Protein 5OUO (pdb70)

Organism: Toxoplasma gondii (strain ATCC 50861 / VEG) (NCBI:txid432359)

Foldseek 3Di:
DAVLVVLLPFDKDKFKDFPPDKAFDPPQKWFQKWKKWKDAAAAAWDPRTDMDMADTPHRMRTGDDHRPDLRIMMIIMTTIDNGYPVQKDKDKDKADFQNDQDKDKDFAPPQKWFLKKKKWFWGHHQQTQQFIDMDMAFQPHGMDIDGGGDPTGMMMMMTMIGRNPPHNSVFKGKWKDWWDWDFFALVQAQARTKIKTFADPQKFFRKKWKAKAKNRRSVGRVRIDMADGGHGIRMGHDRRDFPDDDPDTIIIIIMMMTMIGGD

Sequence (263 aa):
RNLPKQLTQATQVAWSGPPPGFAKCPGGQVVILGFAMMHLNFKKEPGTDNFRIISCPPGREKCDGVGTASSETDEGRIYILCGEEPINEIQQVVAESPAHAGASVLEEASCPDETVVVGGFGISVRGGSDGLDSFSIESCTTGQTICTKAPTRGSEKNFLWMMMCVDKQYPGLRELVNVAELGSHGNANKRAVNSDGNVDVKCPANSSSIVLGYVMEAHTNMQFVRDKFLQCPENNASECKMMTGKKGVDHGMLWLFDRHALFGWIICKTV

B-factor: mean 19.71, std 12.42, range [5.9, 97.18]

Secondary structure (DSSP, 8-state):
--HHHHHHHSEEEEEEESSS-EEEPPTT-EEEEEEEEEE-SSSSSSTT-EEEE--TT-SEEE--S---STT-EEEEEEEEESS--TTEEEEEEEPPSS-TTPPEEEE--TTEEEEEEEEEEE--STTGGGG-EEEE--TT-SEEEE---TT--EEEEEEEEEETT-TTGGGEEEEEEEEEEEE--TTSTT-S-EEEEEPPTTEEEEEEEEEEEETTGGG-TTSEEEPPTT-SEEEEE-------STTPPPEEEEEEEEEEEE-

GO terms:
  GO:0033163 microneme membrane (C, IDA)
  GO:0035891 exit from host cell (P, IDA)
  GO:0020005 symbiont-containing vacuole membrane (C, IDA)
  GO:0022829 wide pore channel activity (F, IDA)

Nearest PDB structures (foldseek):
  5ouo-assembly1_A  TM=1.004E+00  e=9.457E-63  Toxoplasma gondii
  7pln-assembly2_B  TM=8.774E-01  e=1.348E-22  Plasmodium vivax
  7pln-assembly1_A  TM=8.430E-01  e=4.193E-21  Plasmodium vivax
  3gcx-assembly1_A  TM=3.502E-01  e=1.196E-02  Homo sapiens
  2vvf-assembly1_A  TM=3.584E-01  e=7.446E-03  Corticovirus PM2

Radius of gyration: 17.36 Å; Cα contacts (8 Å, |Δi|>4): 872; chains: 1; bounding box: 41×37×55 Å

Solvent-accessible surface area: 11132 Å² total; per-residue (Å²): 190,37,0,0,120,31,1,28,156,6,48,5,34,29,67,25,3,73,7,66,18,104,2,115,7,57,79,71,28,27,0,9,0,0,0,0,0,7,5,1,2,84,71,105,41,6,125,39,0,96,5,37,26,0,58,55,37,126,110,86,1,73,14,22,34,90,62,95,42,128,7,6,1,0,0,0,0,0,0,0,6,131,124,40,13,130,67,14,77,37,29,54,23,74,8,105,46,150,14,48,98,56,74,18,111,11,70,14,44,124,102,6,19,0,0,0,0,0,1,2,0,0,52,7,16,48,56,0,4,55,0,3,7,18,68,38,3,74,29,47,85,84,55,7,53,0,37,39,39,137,55,10,60,13,2,0,0,0,0,1,0,0,60,110,153,23,70,17,15,212,66,9,51,17,32,22,67,39,14,41,87,24,77,3,60,134,210,19,128,77,65,10,27,75,0,36,0,118,15,62,95,122,14,7,0,0,0,0,0,1,0,0,0,0,2,6,0,23,77,0,95,77,18,6,96,75,0,68,69,109,31,71,41,3,134,12,51,0,79,14,36,36,117,24,143,134,208,110,104,6,44,6,0,0,3,0,0,0,0,0,36,73,130

Structure (mmCIF, N/CA/C/O backbone):
data_5OUO
#
_entry.id   5OUO
#
_cell.length_a   100.760
_cell.length_b   50.210
_cell.length_c   52.280
_cell.angle_alpha   90.00
_cell.angle_beta   90.96
_cell.angle_gamma   90.00
#
_symmetry.space_group_name_H-M   'C 1 2 1'
#
loop_
_entity.id
_entity.type
_entity.pdbx_description
1 polymer 'Perforin-like protein 1'
2 non-polymer 'MAGNESIUM ION'
3 non-polymer 'CHLORIDE ION'
4 water water
#
loop_
_atom_site.group_PDB
_atom_site.id
_atom_site.type_symbol
_atom_site.label_atom_id
_atom_site.label_alt_i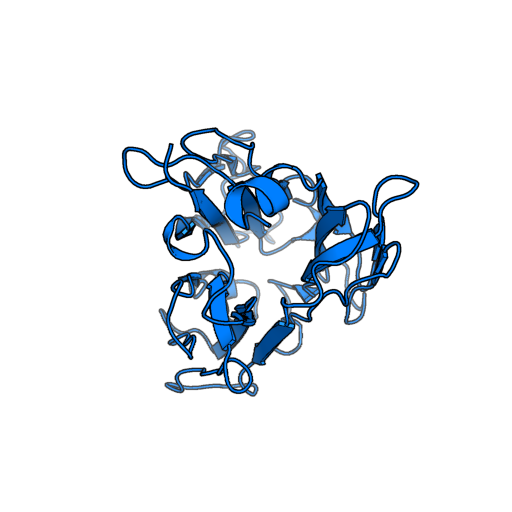d
_atom_site.label_comp_id
_atom_site.label_asym_id
_atom_site.label_entity_id
_atom_site.label_seq_id
_atom_site.pdbx_PDB_ins_code
_atom_site.Cartn_x
_atom_site.Cartn_y
_atom_site.Cartn_z
_atom_site.occupancy
_atom_site.B_iso_or_equiv
_atom_site.auth_seq_id
_atom_site.auth_comp_id
_atom_site.auth_asym_id
_atom_site.auth_atom_id
_atom_site.pdbx_PDB_model_num
ATOM 1 N N . ARG A 1 4 ? 121.689 -48.774 -21.368 1.00 44.46 810 ARG A N 1
ATOM 2 C CA . ARG A 1 4 ? 120.564 -48.077 -21.983 1.00 49.07 810 ARG A CA 1
ATOM 3 C C . ARG A 1 4 ? 120.406 -46.669 -21.394 1.00 31.37 810 ARG A C 1
ATOM 4 O O . ARG A 1 4 ? 120.892 -45.696 -21.967 1.00 44.96 810 ARG A O 1
ATOM 24 N N . ASN A 1 5 ? 119.741 -46.565 -20.245 1.00 28.05 811 ASN A N 1
ATOM 25 C CA . ASN A 1 5 ? 119.512 -45.276 -19.593 1.00 21.36 811 ASN A CA 1
ATOM 26 C C . ASN A 1 5 ? 119.135 -45.537 -18.152 1.00 15.84 811 ASN A C 1
ATOM 27 O O . ASN A 1 5 ? 117.996 -45.908 -17.859 1.00 17.14 811 ASN A O 1
ATOM 38 N N . LEU A 1 6 ? 120.072 -45.346 -17.238 1.00 16.22 812 LEU A N 1
ATOM 39 C CA . LEU A 1 6 ? 119.873 -45.867 -15.896 1.00 15.15 812 LEU A CA 1
ATOM 40 C C . LEU A 1 6 ? 118.683 -45.236 -15.168 1.00 12.59 812 LEU A C 1
ATOM 41 O O . LEU A 1 6 ? 117.883 -45.955 -14.579 1.00 12.86 812 LEU A O 1
ATOM 57 N N . PRO A 1 7 ? 118.537 -43.903 -15.216 1.00 13.27 813 PRO A N 1
ATOM 58 C CA . PRO A 1 7 ? 117.382 -43.338 -14.504 1.00 14.39 813 PRO A CA 1
ATOM 59 C C . PRO A 1 7 ? 116.038 -43.855 -15.020 1.00 13.01 813 PRO A C 1
ATOM 60 O O . PRO A 1 7 ? 115.159 -44.166 -14.222 1.00 13.54 813 PRO A O 1
ATOM 71 N N . LYS A 1 8 ? 115.871 -43.966 -16.326 1.00 13.75 814 LYS A N 1
ATOM 72 C CA . LYS A 1 8 ? 114.613 -44.463 -16.869 1.00 15.28 814 LYS A CA 1
ATOM 73 C C . LYS A 1 8 ? 114.391 -45.924 -16.492 1.00 13.45 814 LYS A C 1
ATOM 74 O O . LYS A 1 8 ? 113.291 -46.307 -16.091 1.00 15.09 814 LYS A O 1
ATOM 93 N N . GLN A 1 9 ? 115.436 -46.738 -16.583 1.00 13.64 815 GLN A N 1
ATOM 94 C CA . GLN A 1 9 ? 115.317 -48.155 -16.267 1.00 12.75 815 GLN A CA 1
ATOM 95 C C . GLN A 1 9 ? 114.933 -48.367 -14.810 1.00 12.97 815 GLN A C 1
ATOM 96 O O . GLN A 1 9 ? 114.058 -49.179 -14.497 1.00 13.20 815 GLN A O 1
ATOM 110 N N . LEU A 1 10 ? 115.598 -47.658 -13.910 1.00 11.40 816 LEU A N 1
ATOM 111 C CA . LEU A 1 10 ? 115.303 -47.816 -12.488 1.00 10.88 816 LEU A CA 1
ATOM 112 C C . LEU A 1 10 ? 113.916 -47.287 -12.138 1.00 10.95 816 LEU A C 1
ATOM 113 O O . LEU A 1 10 ? 113.258 -47.829 -11.258 1.00 12.07 816 LEU A O 1
ATOM 129 N N . THR A 1 11 ? 113.466 -46.241 -12.814 1.00 10.80 817 THR A N 1
ATOM 130 C CA . THR A 1 11 ? 112.149 -45.679 -12.550 1.00 11.78 817 THR A CA 1
ATOM 131 C C . THR A 1 11 ? 111.056 -46.634 -13.028 1.00 11.87 817 THR A C 1
ATOM 132 O O . THR A 1 11 ? 110.023 -46.812 -12.369 1.00 11.03 817 THR A O 1
ATOM 143 N N . GLN A 1 12 ? 111.291 -47.258 -14.172 1.00 12.19 818 GLN A N 1
ATOM 144 C CA . GLN A 1 12 ? 110.296 -48.126 -14.765 1.00 12.78 818 GLN A CA 1
ATOM 145 C C . GLN A 1 12 ? 110.124 -49.439 -14.005 1.00 12.44 818 GLN A C 1
ATOM 146 O O . GLN A 1 12 ? 109.021 -50.000 -13.976 1.00 14.29 818 GLN A O 1
ATOM 160 N N . ALA A 1 13 ? 111.199 -49.927 -13.401 1.00 11.25 819 ALA A N 1
ATOM 161 C CA . ALA A 1 13 ? 111.159 -51.178 -12.659 1.00 10.98 819 ALA A CA 1
ATOM 162 C C . ALA A 1 13 ? 110.191 -51.069 -11.476 1.00 12.33 819 ALA A C 1
ATOM 163 O O . ALA A 1 13 ? 109.925 -49.976 -10.970 1.00 12.92 819 ALA A O 1
ATOM 170 N N . THR A 1 14 ? 109.649 -52.202 -11.045 1.00 10.81 820 THR A N 1
ATOM 171 C CA . THR A 1 14 ? 108.626 -52.213 -10.008 1.00 11.03 820 THR A CA 1
ATOM 172 C C . THR A 1 14 ? 109.232 -52.312 -8.613 1.00 9.96 820 THR A C 1
ATOM 173 O O . THR A 1 14 ? 110.036 -53.203 -8.342 1.00 11.45 820 THR A O 1
ATOM 184 N N . GLN A 1 15 ? 108.822 -51.413 -7.722 1.00 9.97 821 GLN A N 1
ATOM 185 C CA . GLN A 1 15 ? 109.261 -51.466 -6.332 1.00 10.39 821 GLN A CA 1
ATOM 186 C C . GLN A 1 15 ? 108.309 -52.317 -5.503 1.00 9.17 821 GLN A C 1
ATOM 187 O O . GLN A 1 15 ? 107.097 -52.268 -5.705 1.00 11.23 821 GLN A O 1
ATOM 201 N N . VAL A 1 16 ? 108.881 -53.071 -4.566 1.00 9.48 822 VAL A N 1
ATOM 202 C CA . VAL A 1 16 ? 108.109 -53.839 -3.600 1.00 9.63 822 VAL A CA 1
ATOM 203 C C . VAL A 1 16 ? 108.747 -53.637 -2.240 1.00 9.11 822 VAL A C 1
ATOM 204 O O . VAL A 1 16 ? 109.962 -53.791 -2.091 1.00 9.79 822 VAL A O 1
ATOM 217 N N . ALA A 1 17 ? 107.913 -53.308 -1.251 1.00 9.47 823 ALA A N 1
ATOM 218 C CA . ALA A 1 17 ? 108.377 -53.158 0.123 1.00 10.16 823 ALA A CA 1
ATOM 219 C C . ALA A 1 17 ? 107.559 -54.079 1.012 1.00 10.37 823 ALA A C 1
ATOM 220 O O . ALA A 1 17 ? 106.334 -53.975 1.043 1.00 12.45 823 ALA A O 1
ATOM 227 N N . TRP A 1 18 ? 108.243 -54.953 1.741 1.00 9.48 824 TRP A N 1
ATOM 228 C CA . TRP A 1 18 ? 107.612 -56.015 2.512 1.00 10.79 824 TRP A CA 1
ATOM 229 C C . TRP A 1 18 ? 108.045 -55.978 3.967 1.00 9.13 824 TRP A C 1
ATOM 230 O O . TRP A 1 18 ? 109.220 -55.805 4.271 1.00 9.25 824 TRP A O 1
ATOM 251 N N . SER A 1 19 ? 107.077 -56.176 4.858 1.00 10.11 825 SER A N 1
ATOM 252 C CA . SER A 1 19 ? 107.300 -56.297 6.302 1.00 9.63 825 SER A CA 1
ATOM 253 C C . SER A 1 19 ? 106.736 -57.604 6.810 1.00 10.48 825 SER A C 1
ATOM 254 O O . SER A 1 19 ? 105.635 -57.988 6.439 1.00 12.81 825 SER A O 1
ATOM 262 N N . GLY A 1 20 ? 107.452 -58.241 7.722 1.00 10.64 826 GLY A N 1
ATOM 263 C CA . GLY A 1 20 ? 106.944 -59.433 8.360 1.00 11.27 826 GLY A CA 1
ATOM 264 C C . GLY A 1 20 ? 108.000 -60.074 9.223 1.00 10.77 826 GLY A C 1
ATOM 265 O O . GLY A 1 20 ? 109.127 -59.592 9.286 1.00 11.21 826 GLY A O 1
ATOM 269 N N . PRO A 1 21 ? 107.643 -61.166 9.895 1.00 12.10 827 PRO A N 1
ATOM 270 C CA . PRO A 1 21 ? 108.611 -61.895 10.711 1.00 12.77 827 PRO A CA 1
ATOM 271 C C . PRO A 1 21 ? 109.771 -62.386 9.867 1.00 13.33 827 PRO A C 1
ATOM 272 O O . PRO A 1 21 ? 109.566 -62.814 8.728 1.00 13.65 827 PRO A O 1
ATOM 283 N N . PRO A 1 22 ? 110.985 -62.326 10.417 1.00 12.05 828 PRO A N 1
ATOM 284 C CA . PRO A 1 22 ? 112.146 -62.716 9.625 1.00 11.08 828 PRO A CA 1
ATOM 285 C C . PRO A 1 22 ? 112.370 -64.221 9.629 1.00 11.14 828 PRO A C 1
ATOM 286 O O . PRO A 1 22 ? 111.862 -64.904 10.504 1.00 12.56 828 PRO A O 1
ATOM 297 N N . PRO A 1 23 ? 113.140 -64.738 8.658 1.00 10.86 829 PRO A N 1
ATOM 298 C CA . PRO A 1 23 ? 113.816 -63.974 7.605 1.00 10.55 829 PRO A CA 1
ATOM 299 C C . PRO A 1 23 ? 112.841 -63.381 6.590 1.00 9.73 829 PRO A C 1
ATOM 300 O O . PRO A 1 23 ? 113.044 -62.254 6.142 1.00 10.82 829 PRO A O 1
ATOM 311 N N . GLY A 1 24 ? 111.798 -64.129 6.255 1.00 10.13 830 GLY A N 1
ATOM 312 C CA . GLY A 1 24 ? 110.805 -63.666 5.306 1.00 11.98 830 GLY A CA 1
ATOM 313 C C . GLY A 1 24 ? 111.289 -63.657 3.875 1.00 9.04 830 GLY A C 1
ATOM 314 O O . GLY A 1 24 ? 112.436 -64.045 3.568 1.00 10.57 830 GLY A O 1
ATOM 318 N N . PHE A 1 25 ? 110.414 -63.224 2.980 1.00 11.20 831 PHE A N 1
ATOM 319 C CA . PHE A 1 25 ? 110.809 -62.961 1.611 1.00 9.92 831 PHE A CA 1
ATOM 320 C C . PHE A 1 25 ? 109.828 -61.987 0.971 1.00 11.33 831 PHE A C 1
ATOM 321 O O . PHE A 1 25 ? 108.665 -61.889 1.396 1.00 12.49 831 PHE A O 1
ATOM 338 N N . ALA A 1 26 ? 110.313 -61.253 -0.026 1.00 12.70 832 ALA A N 1
ATOM 339 C CA . ALA A 1 26 ? 109.473 -60.400 -0.865 1.00 13.30 832 ALA A CA 1
ATOM 340 C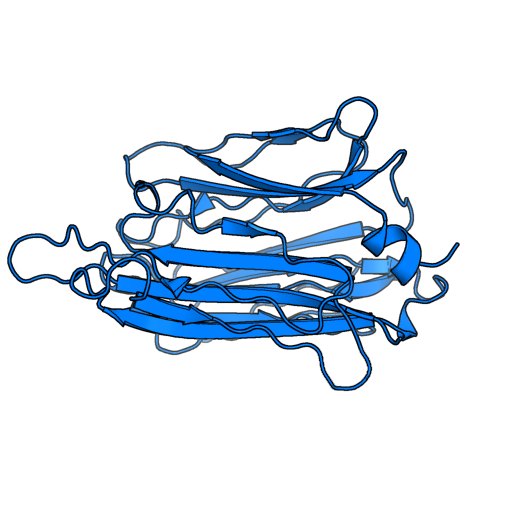 C . ALA A 1 26 ? 109.533 -60.955 -2.283 1.00 11.12 832 ALA A C 1
ATOM 341 O O . ALA A 1 26 ? 110.607 -61.319 -2.760 1.00 11.77 832 ALA A O 1
ATOM 348 N N . LYS A 1 27 ? 108.394 -61.007 -2.960 1.00 14.02 833 LYS A N 1
ATOM 349 C CA . LYS A 1 27 ? 108.323 -61.588 -4.292 1.00 13.39 833 LYS A CA 1
ATOM 350 C C . LYS A 1 27 ? 108.110 -60.507 -5.343 1.00 13.43 833 LYS A C 1
ATOM 351 O O . LYS A 1 27 ? 107.381 -59.539 -5.125 1.00 15.05 833 LYS A O 1
ATOM 370 N N . CYS A 1 28 ? 108.767 -60.659 -6.483 1.00 11.65 834 CYS A N 1
ATOM 371 C CA . CYS A 1 28 ? 108.501 -59.793 -7.619 1.00 11.72 834 CYS A CA 1
ATOM 372 C C . CYS A 1 28 ? 107.144 -60.133 -8.216 1.00 14.51 834 CYS A C 1
ATOM 373 O O . CYS A 1 28 ? 106.682 -61.268 -8.102 1.00 15.24 834 CYS A O 1
ATOM 380 N N . PRO A 1 29 ? 106.500 -59.154 -8.871 1.00 14.77 835 PRO A N 1
ATOM 381 C CA . PRO A 1 29 ? 105.314 -59.453 -9.672 1.00 16.94 835 PRO A CA 1
ATOM 382 C C . PRO A 1 29 ? 105.625 -60.537 -10.692 1.00 19.85 835 PRO A C 1
ATOM 383 O O . PRO A 1 29 ? 106.768 -60.654 -11.143 1.00 20.31 835 PRO A O 1
ATOM 394 N N . GLY A 1 30 ? 104.615 -61.317 -11.052 1.00 19.15 836 GLY A N 1
ATOM 395 C CA . GLY A 1 30 ? 104.798 -62.413 -11.983 1.00 25.02 836 GLY A CA 1
ATOM 396 C C . GLY A 1 30 ? 105.544 -62.008 -13.235 1.00 23.19 836 GLY A C 1
ATOM 397 O O . GLY A 1 30 ? 105.243 -60.986 -13.849 1.00 28.07 836 GLY A O 1
ATOM 401 N N . GLY A 1 31 ? 106.534 -62.810 -13.608 1.00 26.08 837 GLY A N 1
ATOM 402 C CA . GLY A 1 31 ? 107.291 -62.562 -14.816 1.00 24.78 837 GLY A CA 1
ATOM 403 C C . GLY A 1 31 ? 108.453 -61.601 -14.643 1.00 23.17 837 GLY A C 1
ATOM 404 O O . GLY A 1 31 ? 109.186 -61.343 -15.598 1.00 28.51 837 GLY A O 1
ATOM 408 N N . GLN A 1 32 ? 108.618 -61.056 -13.440 1.00 16.33 838 GLN A N 1
ATOM 409 C CA . GLN A 1 32 ? 109.731 -60.155 -13.170 1.00 15.12 838 GLN A CA 1
ATOM 410 C C . GLN A 1 32 ? 110.730 -60.791 -12.213 1.00 13.84 838 GLN A C 1
ATOM 411 O O . GLN A 1 32 ? 110.415 -61.749 -11.504 1.00 15.64 838 GLN A O 1
ATOM 425 N N . VAL A 1 33 ? 111.943 -60.256 -12.226 1.00 13.94 839 VAL A N 1
ATOM 426 C CA . VAL A 1 33 ? 113.019 -60.740 -11.378 1.00 11.23 839 VAL A CA 1
ATOM 427 C C . VAL A 1 33 ? 113.697 -59.559 -10.706 1.00 12.52 839 VAL A C 1
ATOM 428 O O . VAL A 1 33 ? 113.572 -58.414 -11.151 1.00 12.22 839 VAL A O 1
ATOM 441 N N . VAL A 1 34 ? 114.432 -59.839 -9.640 1.00 10.52 840 VAL A N 1
ATOM 442 C CA . VAL A 1 34 ? 115.124 -58.813 -8.898 1.00 10.03 840 VAL A CA 1
ATOM 443 C C . VAL A 1 34 ? 116.233 -58.152 -9.728 1.00 9.94 840 VAL A C 1
ATOM 444 O O . VAL A 1 34 ? 117.075 -58.828 -10.330 1.00 11.82 840 VAL A O 1
ATOM 457 N N . ILE A 1 35 ? 116.233 -56.821 -9.732 1.00 10.00 841 ILE A N 1
ATOM 458 C CA . ILE A 1 35 ? 117.338 -56.025 -10.250 1.00 10.11 841 ILE A CA 1
ATOM 459 C C . ILE A 1 35 ? 118.292 -55.675 -9.109 1.00 9.78 841 ILE A C 1
ATOM 460 O O . ILE A 1 35 ? 119.512 -55.773 -9.246 1.00 11.74 841 ILE A O 1
ATOM 476 N N . LEU A 1 36 ? 117.724 -55.255 -7.985 1.00 10.25 842 LEU A N 1
ATOM 477 C CA . LEU A 1 36 ? 118.502 -54.870 -6.821 1.00 9.37 842 LEU A CA 1
ATOM 478 C C . LEU A 1 36 ? 117.544 -54.843 -5.637 1.00 9.16 842 LEU A C 1
ATOM 479 O O . LEU A 1 36 ? 116.320 -54.874 -5.801 1.00 9.43 842 LEU A O 1
ATOM 495 N N . GLY A 1 37 ? 118.102 -54.791 -4.439 1.00 9.15 843 GLY A N 1
ATOM 496 C CA . GLY A 1 37 ? 117.274 -54.679 -3.258 1.00 8.29 843 GLY A CA 1
ATOM 497 C C . GLY A 1 37 ? 118.061 -55.018 -2.024 1.00 7.55 843 GLY A C 1
ATOM 498 O O . GLY A 1 37 ? 119.242 -55.359 -2.106 1.00 9.18 843 GLY A O 1
ATOM 502 N N . PHE A 1 38 ? 117.399 -54.926 -0.874 1.00 8.19 844 PHE A N 1
ATOM 503 C CA . PHE A 1 38 ? 118.039 -55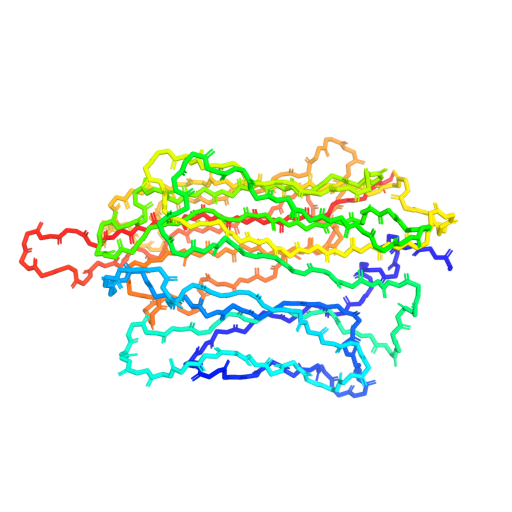.276 0.382 1.00 9.11 844 PHE A CA 1
ATOM 504 C C . PHE A 1 38 ? 117.042 -55.969 1.297 1.00 8.92 844 PHE A C 1
ATOM 505 O O . PHE A 1 38 ? 115.823 -55.833 1.155 1.00 9.33 844 PHE A O 1
ATOM 522 N N . ALA A 1 39 ? 117.581 -56.703 2.254 1.00 8.91 845 ALA A N 1
ATOM 523 C CA . ALA A 1 39 ? 116.772 -57.303 3.297 1.00 8.09 845 ALA A CA 1
ATOM 524 C C . ALA A 1 39 ? 117.403 -56.950 4.625 1.00 8.54 845 ALA A C 1
ATOM 525 O O . ALA A 1 39 ? 118.610 -57.141 4.821 1.00 10.00 845 ALA A O 1
ATOM 532 N N A MET A 1 40 ? 116.571 -56.453 5.537 0.60 9.90 846 MET A N 1
ATOM 533 N N B MET A 1 40 ? 116.592 -56.429 5.542 0.40 7.74 846 MET A N 1
ATOM 534 C CA A MET A 1 40 ? 116.991 -56.137 6.895 0.60 10.41 846 MET A CA 1
ATOM 535 C CA B MET A 1 40 ? 117.056 -56.129 6.891 0.40 7.89 846 MET A CA 1
ATOM 536 C C A MET A 1 40 ? 116.400 -57.110 7.901 0.60 6.99 846 MET A C 1
ATOM 537 C C B MET A 1 40 ? 116.388 -57.022 7.929 0.40 14.37 846 MET A C 1
ATOM 538 O O A MET A 1 40 ? 115.282 -57.611 7.735 0.60 10.96 846 MET A O 1
ATOM 539 O O B MET A 1 40 ? 115.213 -57.392 7.799 0.40 7.58 846 MET A O 1
ATOM 566 N N . HIS A 1 41 ? 117.158 -57.342 8.965 1.00 9.15 847 HIS A N 1
ATOM 567 C CA . HIS A 1 41 ? 116.635 -57.897 10.203 1.00 9.42 847 HIS A CA 1
ATOM 568 C C . HIS A 1 41 ? 116.791 -56.754 11.205 1.00 9.85 847 HIS A C 1
ATOM 569 O O . HIS A 1 41 ? 117.859 -56.136 11.272 1.00 10.61 847 HIS A O 1
ATOM 584 N N . LEU A 1 42 ? 115.742 -56.443 11.954 1.00 9.66 848 LEU A N 1
ATOM 585 C CA . LEU A 1 42 ? 115.768 -55.335 12.908 1.00 10.47 848 LEU A CA 1
ATOM 586 C C . LEU A 1 42 ? 115.036 -55.747 14.175 1.00 10.71 848 LEU A C 1
ATOM 587 O O . LEU A 1 42 ? 114.044 -56.479 14.118 1.00 11.99 848 LEU A O 1
ATOM 603 N N . ASN A 1 43 ? 115.514 -55.273 15.315 1.00 10.52 849 ASN A N 1
ATOM 604 C CA . ASN A 1 43 ? 114.811 -55.456 16.578 1.00 11.25 849 ASN A CA 1
ATOM 605 C C . ASN A 1 43 ? 115.233 -54.290 17.440 1.00 11.76 849 ASN A C 1
ATOM 606 O O . ASN A 1 43 ? 116.391 -54.204 17.835 1.00 12.39 849 ASN A O 1
ATOM 617 N N . PHE A 1 44 ? 114.305 -53.384 17.740 1.00 11.61 850 PHE A N 1
ATOM 618 C CA . PHE A 1 44 ? 114.652 -52.175 18.481 1.00 12.43 850 PHE A CA 1
ATOM 619 C C . PHE A 1 44 ? 114.223 -52.247 19.940 1.00 12.44 850 PHE A C 1
ATOM 620 O O . PHE A 1 44 ? 114.005 -51.223 20.587 1.00 14.14 850 PHE A O 1
ATOM 637 N N A LYS A 1 45 ? 114.129 -53.465 20.460 0.51 13.70 851 LYS A N 1
ATOM 638 N N B LYS A 1 45 ? 114.122 -53.466 20.458 0.49 13.80 851 LYS A N 1
ATOM 639 C CA A LYS A 1 45 ? 113.823 -53.655 21.869 0.51 14.28 851 LYS A CA 1
ATOM 640 C CA B LYS A 1 45 ? 113.821 -53.657 21.869 0.49 14.21 851 LYS A CA 1
ATOM 641 C C A LYS A 1 45 ? 114.885 -54.476 22.592 0.51 14.47 851 LYS A C 1
ATOM 642 C C B LYS A 1 45 ? 114.894 -54.469 22.585 0.49 14.90 851 LYS A C 1
ATOM 643 O O A LYS A 1 45 ? 115.323 -54.106 23.674 0.51 16.13 851 LYS A O 1
ATOM 644 O O B LYS A 1 45 ? 115.351 -54.085 23.655 0.49 16.15 851 LYS A O 1
ATOM 681 N N . GLU A 1 46 ? 115.303 -55.586 21.997 1.00 14.00 852 GLU A N 1
ATOM 682 C CA . GLU A 1 46 ? 116.249 -56.472 22.667 1.00 15.77 852 GLU A CA 1
ATOM 683 C C . GLU A 1 46 ? 117.649 -55.856 22.776 1.00 14.89 852 GLU A C 1
ATOM 684 O O . GLU A 1 46 ? 118.034 -55.027 21.958 1.00 15.18 852 GLU A O 1
ATOM 696 N N . PRO A 1 47 ? 118.403 -56.240 23.815 1.00 18.77 853 PRO A N 1
ATOM 697 C CA . PRO A 1 47 ? 119.748 -55.673 23.977 1.00 18.34 853 PRO A CA 1
ATOM 698 C C . PRO A 1 47 ? 120.740 -56.097 22.898 1.00 18.26 853 PRO A C 1
ATOM 699 O O . PRO A 1 47 ? 120.537 -57.102 22.212 1.00 19.89 853 PRO A O 1
ATOM 710 N N . GLY A 1 48 ? 121.805 -55.312 22.749 1.00 17.22 854 GLY A N 1
ATOM 711 C CA . GLY A 1 48 ? 122.877 -55.637 21.827 1.00 17.81 854 GLY A CA 1
ATOM 712 C C . GLY A 1 48 ? 122.588 -55.222 20.399 1.00 16.36 854 GLY A C 1
ATOM 713 O O . GLY A 1 48 ? 121.542 -54.646 20.108 1.00 17.52 854 GLY A O 1
ATOM 717 N N . THR A 1 49 ? 123.521 -55.518 19.500 1.00 16.56 855 THR A N 1
ATOM 718 C CA . THR A 1 49 ? 123.383 -55.100 18.114 1.00 14.59 855 THR A CA 1
ATOM 719 C C . THR A 1 49 ? 123.387 -56.261 17.126 1.00 15.81 855 THR A C 1
ATOM 720 O O . THR A 1 49 ? 123.346 -56.040 15.926 1.00 14.27 855 THR A O 1
ATOM 731 N N . ASP A 1 50 ? 123.386 -57.496 17.614 1.00 14.65 856 ASP A N 1
ATOM 732 C CA . ASP A 1 50 ? 123.389 -58.629 16.694 1.00 14.24 856 ASP A CA 1
ATOM 733 C C . ASP A 1 50 ? 122.100 -58.712 15.877 1.00 15.18 856 ASP A C 1
ATOM 734 O O . ASP A 1 50 ? 122.091 -59.289 14.782 1.00 15.96 856 ASP A O 1
ATOM 743 N N . ASN A 1 51 ? 121.014 -58.138 16.392 1.00 13.79 857 ASN A N 1
ATOM 744 C CA . ASN A 1 51 ? 119.730 -58.218 15.699 1.00 13.81 857 ASN A CA 1
ATOM 745 C C . ASN A 1 51 ? 119.573 -57.221 14.555 1.00 14.05 857 ASN A C 1
ATOM 746 O O . ASN A 1 51 ? 118.522 -57.176 13.914 1.00 15.98 857 ASN A O 1
ATOM 757 N N . PHE A 1 52 ? 120.612 -56.441 14.282 1.00 13.05 858 PHE A N 1
ATOM 758 C CA . PHE A 1 52 ? 120.586 -55.509 13.162 1.00 11.96 858 PHE A CA 1
ATOM 759 C C . PHE A 1 52 ? 121.477 -56.032 12.052 1.00 10.96 858 PHE A C 1
ATOM 760 O O . PHE A 1 52 ? 122.676 -56.233 12.252 1.00 12.64 858 PHE A O 1
ATOM 777 N N . ARG A 1 53 ? 120.882 -56.247 10.885 1.00 11.10 859 ARG A N 1
ATOM 778 C CA . ARG A 1 53 ? 121.603 -56.827 9.766 1.00 11.68 859 ARG A CA 1
ATOM 779 C C . ARG A 1 53 ? 121.004 -56.324 8.477 1.00 9.84 859 ARG A C 1
ATOM 780 O O . ARG A 1 53 ? 119.799 -56.151 8.386 1.00 10.42 859 ARG A O 1
ATOM 801 N N . ILE A 1 54 ? 121.847 -56.122 7.472 1.00 9.89 860 ILE A N 1
ATOM 802 C CA . ILE A 1 54 ? 121.373 -55.848 6.123 1.00 10.33 860 ILE A CA 1
ATOM 803 C C . ILE A 1 54 ? 122.164 -56.711 5.151 1.00 9.39 860 ILE A C 1
ATOM 804 O O . ILE A 1 54 ? 123.383 -56.837 5.276 1.00 10.82 860 ILE A O 1
ATOM 820 N N . ILE A 1 55 ? 121.453 -57.303 4.195 1.00 8.87 861 ILE A N 1
ATOM 821 C CA . ILE A 1 55 ? 122.067 -58.040 3.098 1.00 9.27 861 ILE A CA 1
ATOM 822 C C . ILE A 1 55 ? 121.459 -57.565 1.793 1.00 9.03 861 ILE A C 1
ATOM 823 O O . ILE A 1 55 ? 120.378 -56.960 1.772 1.00 9.12 861 ILE A O 1
ATOM 839 N N . SER A 1 56 ? 122.164 -57.838 0.702 1.00 9.42 862 SER A N 1
ATOM 840 C CA . SER A 1 56 ? 121.633 -57.540 -0.615 1.00 9.66 862 SER A CA 1
ATOM 841 C C . SER A 1 56 ? 120.647 -58.608 -1.078 1.00 8.94 862 SER A C 1
ATOM 842 O O . SER A 1 56 ? 120.655 -59.747 -0.603 1.00 11.84 862 SER A O 1
ATOM 850 N N . CYS A 1 57 ? 119.801 -58.215 -2.017 1.00 8.99 863 CYS A N 1
ATOM 851 C CA . CYS A 1 57 ? 118.926 -59.133 -2.720 1.00 9.78 863 CYS A CA 1
ATOM 852 C C . CYS A 1 57 ? 119.565 -59.455 -4.061 1.00 10.99 863 CYS A C 1
ATOM 853 O O . CYS A 1 57 ? 119.636 -58.587 -4.932 1.00 10.57 863 CYS A O 1
ATOM 860 N N . PRO A 1 58 ? 120.040 -60.699 -4.238 1.00 10.32 864 PRO A N 1
ATOM 861 C CA . PRO A 1 58 ? 120.762 -60.977 -5.483 1.00 10.79 864 PRO A CA 1
ATOM 862 C C . PRO A 1 58 ? 119.876 -60.908 -6.726 1.00 10.26 864 PRO A C 1
ATOM 863 O O . PRO A 1 58 ? 118.695 -61.266 -6.702 1.00 10.37 864 PRO A O 1
ATOM 874 N N . PRO A 1 59 ? 120.460 -60.457 -7.837 1.00 10.47 865 PRO A N 1
ATOM 875 C CA . PRO A 1 59 ? 119.666 -60.220 -9.043 1.00 11.57 865 PRO A CA 1
ATOM 876 C C . PRO A 1 59 ? 119.277 -61.487 -9.790 1.00 10.90 865 PRO A C 1
ATOM 877 O O . PRO A 1 59 ? 119.976 -62.495 -9.744 1.00 12.46 865 PRO A O 1
ATOM 888 N N . GLY A 1 60 ? 118.154 -61.418 -10.492 1.00 12.47 866 GLY A N 1
ATOM 889 C CA . GLY A 1 60 ? 117.742 -62.494 -11.370 1.00 12.41 866 GLY A CA 1
ATOM 890 C C . GLY A 1 60 ? 116.901 -63.552 -10.692 1.00 12.89 866 GLY A C 1
ATOM 891 O O . GLY A 1 60 ? 116.466 -64.505 -11.326 1.00 15.03 866 GLY A O 1
ATOM 895 N N . ARG A 1 61 ? 116.676 -63.389 -9.395 1.00 12.35 867 ARG A N 1
ATOM 896 C CA . ARG A 1 61 ? 115.786 -64.267 -8.646 1.00 12.08 867 ARG A CA 1
ATOM 897 C C . ARG A 1 61 ? 114.368 -63.712 -8.689 1.00 11.36 867 ARG A C 1
ATOM 898 O O . ARG A 1 61 ? 114.174 -62.516 -8.835 1.00 13.10 867 ARG A O 1
ATOM 919 N N . GLU A 1 62 ? 113.380 -64.585 -8.561 1.00 12.11 868 GLU A N 1
ATOM 920 C CA . GLU A 1 62 ? 111.978 -64.156 -8.537 1.00 13.06 868 GLU A CA 1
ATOM 921 C C . GLU A 1 62 ? 111.559 -63.537 -7.208 1.00 13.10 868 GLU A C 1
ATOM 922 O O . GLU A 1 62 ? 110.522 -62.879 -7.125 1.00 13.97 868 GLU A O 1
ATOM 934 N N . LYS A 1 63 ? 112.366 -63.744 -6.175 1.00 11.26 869 LYS A N 1
ATOM 935 C CA . LYS A 1 63 ? 112.097 -63.195 -4.851 1.00 11.59 869 LYS A CA 1
ATOM 936 C C . LYS A 1 63 ? 113.408 -62.832 -4.171 1.00 10.86 869 LYS A C 1
ATOM 937 O O . LYS A 1 63 ? 114.489 -63.224 -4.617 1.00 11.69 869 LYS A O 1
ATOM 956 N N . CYS A 1 64 ? 113.311 -62.069 -3.096 1.00 10.15 870 CYS A N 1
ATOM 957 C CA . CYS A 1 64 ? 114.432 -61.855 -2.209 1.00 9.13 870 CYS A CA 1
ATOM 958 C C . CYS A 1 64 ? 114.117 -62.454 -0.860 1.00 9.26 870 CYS A C 1
ATOM 959 O O . CYS A 1 64 ? 113.148 -62.070 -0.207 1.00 10.93 870 CYS A O 1
ATOM 966 N N . ASP A 1 65 ? 114.951 -63.393 -0.443 1.00 9.76 871 ASP A N 1
ATOM 967 C CA . ASP A 1 65 ? 114.863 -63.973 0.885 1.00 10.70 871 ASP A CA 1
ATOM 968 C C . ASP A 1 65 ? 115.626 -63.122 1.880 1.00 9.23 871 ASP A C 1
ATOM 969 O O . ASP A 1 65 ? 116.687 -62.556 1.575 1.00 9.74 871 ASP A O 1
ATOM 978 N N . GLY A 1 66 ? 115.072 -63.032 3.081 1.00 9.70 872 GLY A N 1
ATOM 979 C CA . GLY A 1 66 ? 115.660 -62.236 4.130 1.00 9.09 872 GLY A CA 1
ATOM 980 C C . GLY A 1 66 ? 116.698 -62.953 4.959 1.00 10.04 872 GLY A C 1
ATOM 981 O O . GLY A 1 66 ? 117.305 -63.931 4.523 1.00 9.36 872 GLY A O 1
ATOM 985 N N . VAL A 1 67 ? 116.916 -62.453 6.167 1.00 10.08 873 VAL A N 1
ATOM 986 C CA . VAL A 1 67 ? 118.054 -62.878 6.965 1.00 9.14 873 VAL A CA 1
ATOM 987 C C . VAL A 1 67 ? 117.695 -62.841 8.435 1.00 12.45 873 VAL A C 1
ATOM 988 O O . VAL A 1 67 ? 116.830 -62.068 8.863 1.00 12.22 873 VAL A O 1
ATOM 1001 N N . GLY A 1 68 ? 118.352 -63.696 9.202 1.00 12.62 874 GLY A N 1
ATOM 1002 C CA . GLY A 1 68 ? 118.158 -63.717 10.638 1.00 12.93 874 GLY A CA 1
ATOM 1003 C C . GLY A 1 68 ? 116.926 -64.480 11.061 1.00 12.75 874 GLY A C 1
ATOM 1004 O O . GLY A 1 68 ? 116.201 -65.042 10.233 1.00 13.16 874 GLY A O 1
ATOM 1008 N N . THR A 1 69 ? 116.687 -64.500 12.367 1.00 14.61 875 THR A N 1
ATOM 1009 C CA . THR A 1 69 ? 115.698 -65.400 12.938 1.00 15.35 875 THR A CA 1
ATOM 1010 C C . THR A 1 69 ? 114.602 -64.673 13.703 1.00 15.09 875 THR A C 1
ATOM 1011 O O . THR A 1 69 ? 114.797 -63.558 14.195 1.00 14.28 875 THR A O 1
ATOM 1022 N N . ALA A 1 70 ? 113.443 -65.321 13.774 1.00 15.61 876 ALA A N 1
ATOM 1023 C CA . ALA A 1 70 ? 112.309 -64.829 14.540 1.00 13.99 876 ALA A CA 1
ATOM 1024 C C . ALA A 1 70 ? 112.373 -65.430 15.932 1.00 19.02 876 ALA A C 1
ATOM 1025 O O . ALA A 1 70 ? 111.642 -66.364 16.241 1.00 23.49 876 ALA A O 1
ATOM 1032 N N . SER A 1 71 ? 113.259 -64.900 16.766 1.00 17.87 877 SER A N 1
ATOM 1033 C CA . SER A 1 71 ? 113.494 -65.454 18.091 1.00 20.91 877 SER A CA 1
ATOM 1034 C C . SER A 1 71 ? 112.554 -64.846 19.124 1.00 20.24 877 SER A C 1
ATOM 1035 O O . SER A 1 71 ? 112.214 -65.484 20.117 1.00 22.26 877 SER A O 1
ATOM 1043 N N . SER A 1 72 ? 112.147 -63.605 18.891 1.00 17.84 878 SER A N 1
ATOM 1044 C CA . SER A 1 72 ? 111.142 -62.951 19.721 1.00 20.02 878 SER A CA 1
ATOM 1045 C C . SER A 1 72 ? 110.162 -62.181 18.838 1.00 16.66 878 SER A C 1
ATOM 1046 O O . SER A 1 72 ? 110.430 -61.962 17.663 1.00 15.96 878 SER A O 1
ATOM 1054 N N . GLU A 1 73 ? 109.037 -61.761 19.403 1.00 17.47 879 GLU A N 1
ATOM 1055 C CA . GLU A 1 73 ? 108.030 -61.045 18.629 1.00 17.26 879 GLU A CA 1
ATOM 1056 C C . GLU A 1 73 ? 108.541 -59.692 18.130 1.00 15.46 879 GLU A C 1
ATOM 1057 O O . GLU A 1 73 ? 107.996 -59.135 17.180 1.00 17.71 879 GLU A O 1
ATOM 1069 N N . THR A 1 74 ? 109.580 -59.170 18.772 1.00 14.20 880 THR A N 1
ATOM 1070 C CA . THR A 1 74 ? 110.167 -57.891 18.375 1.00 13.44 880 THR A CA 1
ATOM 1071 C C . THR A 1 74 ? 111.195 -58.003 17.242 1.00 14.15 880 THR A C 1
ATOM 1072 O O . THR A 1 74 ? 111.704 -56.988 16.783 1.00 12.37 880 THR A O 1
ATOM 1083 N N . ASP A 1 75 ? 111.498 -59.225 16.800 1.00 12.11 881 ASP A N 1
ATOM 1084 C CA . ASP A 1 75 ? 112.350 -59.431 15.636 1.00 11.87 881 ASP A CA 1
ATOM 1085 C C . ASP A 1 75 ? 111.500 -59.238 14.390 1.00 11.23 881 ASP A C 1
ATOM 1086 O O . ASP A 1 75 ? 110.466 -59.888 14.240 1.00 12.57 881 ASP A O 1
ATOM 1095 N N . GLU A 1 76 ? 111.952 -58.386 13.475 1.00 10.73 882 GLU A N 1
ATOM 1096 C CA . GLU A 1 76 ? 111.203 -58.135 12.258 1.00 9.73 882 GLU A CA 1
ATOM 1097 C C . GLU A 1 76 ? 112.101 -58.095 11.046 1.00 10.82 882 GLU A C 1
ATOM 1098 O O . GLU A 1 76 ? 113.282 -57.754 11.131 1.00 11.08 882 GLU A O 1
ATOM 1110 N N . GLY A 1 77 ? 111.520 -58.443 9.906 1.00 10.26 883 GLY A N 1
ATOM 1111 C CA . GLY A 1 77 ? 112.189 -58.295 8.631 1.00 9.93 883 GLY A CA 1
ATOM 1112 C C . GLY A 1 77 ? 111.592 -57.144 7.838 1.00 10.21 883 GLY A C 1
ATOM 1113 O O . GLY A 1 77 ? 110.394 -56.872 7.922 1.00 9.87 883 GLY A O 1
ATOM 1117 N N . ARG A 1 78 ? 112.446 -56.468 7.069 1.00 9.40 884 ARG A N 1
ATOM 1118 C CA . ARG A 1 78 ? 112.017 -55.425 6.148 1.00 8.41 884 ARG A CA 1
ATOM 1119 C C . ARG A 1 78 ? 112.785 -55.669 4.863 1.00 8.76 884 ARG A C 1
ATOM 1120 O O . ARG A 1 78 ? 114.014 -55.644 4.872 1.00 9.71 884 ARG A O 1
ATOM 1141 N N . ILE A 1 79 ? 112.076 -55.916 3.770 1.00 8.02 885 ILE A N 1
ATOM 1142 C CA . ILE A 1 79 ? 112.716 -56.288 2.512 1.00 8.47 885 ILE A CA 1
ATOM 1143 C C . ILE A 1 79 ? 112.217 -55.351 1.435 1.00 8.13 885 ILE A C 1
ATOM 1144 O O . ILE A 1 79 ? 111.009 -55.119 1.303 1.00 9.30 885 ILE A O 1
ATOM 1160 N N . TYR A 1 80 ? 113.160 -54.822 0.660 1.00 8.66 886 TYR A N 1
ATOM 1161 C CA . TYR A 1 80 ? 112.870 -53.880 -0.413 1.00 8.77 886 TYR A CA 1
ATOM 1162 C C . TYR A 1 80 ? 113.506 -54.424 -1.689 1.00 8.25 886 TYR A C 1
ATOM 1163 O O . TYR A 1 80 ? 114.706 -54.726 -1.715 1.00 9.20 886 TYR A O 1
ATOM 1181 N N . ILE A 1 81 ? 112.699 -54.554 -2.740 1.00 8.22 887 ILE A N 1
ATOM 1182 C CA . ILE A 1 81 ? 113.229 -54.979 -4.032 1.00 8.68 887 ILE A CA 1
ATOM 1183 C C . ILE A 1 81 ? 112.739 -54.097 -5.157 1.00 9.37 887 ILE A C 1
ATOM 1184 O O . ILE A 1 81 ? 111.676 -53.491 -5.090 1.00 10.13 887 ILE A O 1
ATOM 1200 N N . LEU A 1 82 ? 113.569 -54.036 -6.186 1.00 8.68 888 LEU A N 1
ATOM 1201 C CA . LEU A 1 82 ? 113.221 -53.435 -7.458 1.00 9.64 888 LEU A CA 1
ATOM 1202 C C . LEU A 1 82 ? 113.251 -54.572 -8.482 1.00 8.60 888 LEU A C 1
ATOM 1203 O O . LEU A 1 82 ? 114.279 -55.247 -8.609 1.00 11.52 888 LEU A O 1
ATOM 1219 N N . CYS A 1 83 ? 112.153 -54.763 -9.209 1.00 9.20 889 CYS A N 1
ATOM 1220 C CA . CYS A 1 83 ? 111.962 -55.903 -10.093 1.00 12.47 889 CYS A CA 1
ATOM 1221 C C . CYS A 1 83 ? 111.769 -55.438 -11.520 1.00 12.48 889 CYS A C 1
ATOM 1222 O O . CYS A 1 83 ? 111.119 -54.420 -11.770 1.00 13.73 889 CYS A O 1
ATOM 1229 N N . GLY A 1 84 ? 112.311 -56.205 -12.456 1.00 12.35 890 GLY A N 1
ATOM 1230 C CA . GLY A 1 84 ? 112.129 -55.913 -13.863 1.00 16.28 890 GLY A CA 1
ATOM 1231 C C . GLY A 1 84 ? 112.121 -57.173 -14.692 1.00 14.38 890 GLY A C 1
ATOM 1232 O O . GLY A 1 84 ? 112.136 -58.275 -14.167 1.00 13.72 890 GLY A O 1
ATOM 1236 N N . GLU A 1 85 ? 112.104 -57.005 -16.007 1.00 21.10 891 GLU A N 1
ATOM 1237 C CA . GLU A 1 85 ? 112.051 -58.149 -16.903 1.00 24.30 891 GLU A CA 1
ATOM 1238 C C . GLU A 1 85 ? 113.337 -58.958 -16.817 1.00 22.05 891 GLU A C 1
ATOM 1239 O O . GLU A 1 85 ? 113.321 -60.182 -16.944 1.00 23.23 891 GLU A O 1
ATOM 1251 N N . GLU A 1 86 ? 114.447 -58.265 -16.609 1.00 20.32 892 GLU A N 1
ATOM 1252 C CA . GLU A 1 86 ? 115.737 -58.917 -16.453 1.00 20.74 892 GLU A CA 1
ATOM 1253 C C . GLU A 1 86 ? 116.648 -58.052 -15.601 1.00 17.53 892 GLU A C 1
ATOM 1254 O O . GLU A 1 86 ? 116.377 -56.869 -15.397 1.00 17.81 892 GLU A O 1
ATOM 1266 N N . PRO A 1 87 ? 117.739 -58.638 -15.088 1.00 18.23 893 PRO A N 1
ATOM 1267 C CA . PRO A 1 87 ? 118.708 -57.845 -14.337 1.00 17.48 893 PRO A CA 1
ATOM 1268 C C . PRO A 1 87 ? 119.421 -56.823 -15.208 1.00 16.02 893 PRO A C 1
ATOM 1269 O O . PRO A 1 87 ? 119.438 -56.928 -16.434 1.00 18.19 893 PRO A O 1
ATOM 1280 N N . ILE A 1 88 ? 120.004 -55.838 -14.548 1.00 13.94 894 ILE A N 1
ATOM 1281 C CA . ILE A 1 88 ? 120.952 -54.926 -15.161 1.00 15.21 894 ILE A CA 1
ATOM 1282 C C . ILE A 1 88 ? 122.319 -55.442 -14.731 1.00 15.31 894 ILE A C 1
ATOM 1283 O O . ILE A 1 88 ? 122.767 -55.181 -13.628 1.00 14.58 894 ILE A O 1
ATOM 1299 N N . ASN A 1 89 ? 122.978 -56.187 -15.604 1.00 16.90 895 ASN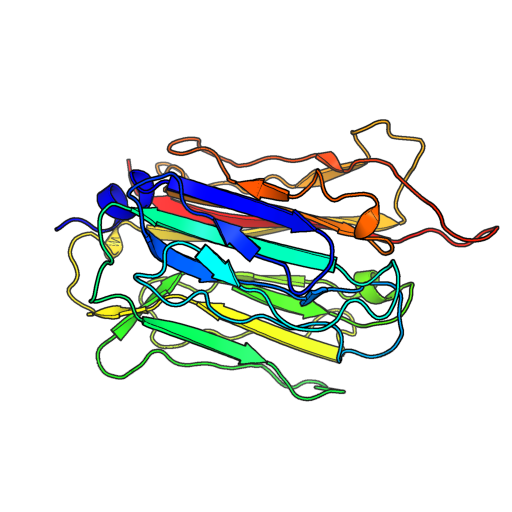 A N 1
ATOM 1300 C CA . ASN A 1 89 ? 124.166 -56.938 -15.204 1.00 18.69 895 ASN A CA 1
ATOM 1301 C C . ASN A 1 89 ? 125.326 -56.058 -14.756 1.00 16.56 895 ASN A C 1
ATOM 1302 O O . ASN A 1 89 ? 126.201 -56.513 -14.020 1.00 18.83 895 ASN A O 1
ATOM 1313 N N . GLU A 1 90 ? 125.320 -54.796 -15.177 1.00 14.51 896 GLU A N 1
ATOM 1314 C CA . GLU A 1 90 ? 126.370 -53.857 -14.802 1.00 15.62 896 GLU A CA 1
ATOM 1315 C C . GLU A 1 90 ? 126.275 -53.403 -13.345 1.00 12.31 896 GLU A C 1
ATOM 1316 O O . GLU A 1 90 ? 127.215 -52.818 -12.816 1.00 14.01 896 GLU A O 1
ATOM 1328 N N . ILE A 1 91 ? 125.143 -53.660 -12.703 1.00 12.62 897 ILE A N 1
ATOM 1329 C CA . ILE A 1 91 ? 124.973 -53.311 -11.292 1.00 11.15 897 ILE A CA 1
ATOM 1330 C C . ILE A 1 91 ? 125.566 -54.395 -10.394 1.00 10.59 897 ILE A C 1
ATOM 1331 O O . ILE A 1 91 ? 125.369 -55.583 -10.631 1.00 13.02 897 ILE A O 1
ATOM 1347 N N . GLN A 1 92 ? 126.283 -53.964 -9.361 1.00 10.59 898 GLN A N 1
ATOM 1348 C CA . GLN A 1 92 ? 126.803 -54.858 -8.334 1.00 10.93 898 GLN A CA 1
ATOM 1349 C C . GLN A 1 92 ? 126.514 -54.227 -6.980 1.00 11.62 898 GLN A C 1
ATOM 1350 O O . GLN A 1 92 ? 126.801 -53.052 -6.769 1.00 14.52 898 GLN A O 1
ATOM 1364 N N . GLN A 1 93 ? 125.988 -55.021 -6.055 1.00 9.87 899 GLN A N 1
ATOM 1365 C CA . GLN A 1 93 ? 125.610 -54.538 -4.736 1.00 8.64 899 GLN A CA 1
ATOM 1366 C C . GLN A 1 93 ? 126.657 -54.899 -3.691 1.00 9.94 899 GLN A C 1
ATOM 1367 O O . GLN A 1 93 ? 127.364 -55.895 -3.812 1.00 11.28 899 GLN A O 1
ATOM 1381 N N . VAL A 1 94 ? 126.748 -54.056 -2.673 1.00 9.54 900 VAL A N 1
ATOM 1382 C CA . VAL A 1 94 ? 127.700 -54.215 -1.591 1.00 9.55 900 VAL A CA 1
ATOM 1383 C C . VAL A 1 94 ? 127.007 -53.907 -0.271 1.00 9.34 900 VAL A C 1
ATOM 1384 O O . VAL A 1 94 ? 126.288 -52.921 -0.168 1.00 9.62 900 VAL A O 1
ATOM 1397 N N . VAL A 1 95 ? 127.247 -54.735 0.738 1.00 9.24 901 VAL A N 1
ATOM 1398 C CA . VAL A 1 95 ? 126.852 -54.409 2.108 1.00 9.29 901 VAL A CA 1
ATOM 1399 C C . VAL A 1 95 ? 128.059 -54.484 3.021 1.00 10.00 901 VAL A C 1
ATOM 1400 O O . VAL A 1 95 ? 129.056 -55.147 2.716 1.00 11.28 901 VAL A O 1
ATOM 1413 N N . ALA A 1 96 ? 127.962 -53.802 4.154 1.00 10.47 902 ALA A N 1
ATOM 1414 C CA . ALA A 1 96 ? 128.990 -53.885 5.171 1.00 10.30 902 ALA A CA 1
ATOM 1415 C C . ALA A 1 96 ? 128.374 -53.593 6.521 1.00 9.99 902 ALA A C 1
ATOM 1416 O O . ALA A 1 96 ? 127.374 -52.878 6.613 1.00 11.02 902 ALA A O 1
ATOM 1423 N N . GLU A 1 97 ? 128.984 -54.121 7.568 1.00 11.85 903 GLU A N 1
ATOM 1424 C CA . GLU A 1 97 ? 128.558 -53.774 8.911 1.00 13.49 903 GLU A CA 1
ATOM 1425 C C . GLU A 1 97 ? 129.750 -53.781 9.843 1.00 12.21 903 GLU A C 1
ATOM 1426 O O . GLU A 1 97 ? 130.762 -54.450 9.595 1.00 14.34 903 GLU A O 1
ATOM 1438 N N . SER A 1 98 ? 129.619 -53.046 10.933 1.00 13.83 904 SER A N 1
ATOM 1439 C CA . SER A 1 98 ? 130.645 -53.017 11.943 1.00 13.11 904 S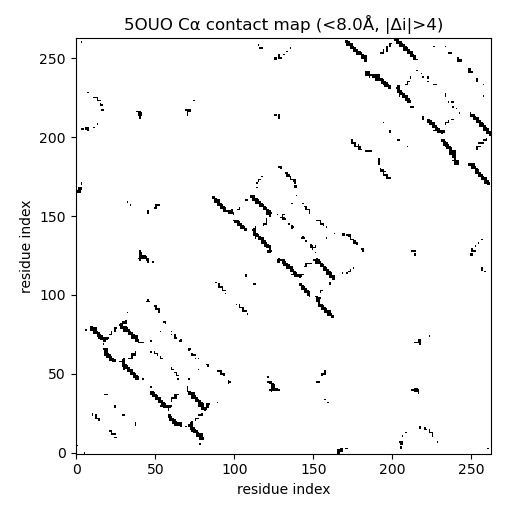ER A CA 1
ATOM 1440 C C . SER A 1 98 ? 130.511 -54.217 12.858 1.00 14.27 904 SER A C 1
ATOM 1441 O O . SER A 1 98 ? 129.454 -54.854 12.931 1.00 17.13 904 SER A O 1
ATOM 1449 N N . PRO A 1 99 ? 131.584 -54.528 13.574 1.00 16.82 905 PRO A N 1
ATOM 1450 C CA . PRO A 1 99 ? 131.463 -55.499 14.658 1.00 17.72 905 PRO A CA 1
ATOM 1451 C C . PRO A 1 99 ? 130.590 -54.928 15.767 1.00 22.12 905 PRO A C 1
ATOM 1452 O O . PRO A 1 99 ? 130.280 -53.735 15.732 1.00 25.70 905 PRO A O 1
ATOM 1463 N N . ALA A 1 100 ? 130.181 -55.756 16.719 1.00 26.97 906 ALA A N 1
ATOM 1464 C CA . ALA A 1 100 ? 129.483 -55.258 17.895 1.00 26.98 906 ALA A CA 1
ATOM 1465 C C . ALA A 1 100 ? 130.400 -54.285 18.638 1.00 31.36 906 ALA A C 1
ATOM 1466 O O . ALA A 1 100 ? 131.622 -54.421 18.586 1.00 39.27 906 ALA A O 1
ATOM 1473 N N . HIS A 1 101 ? 129.812 -53.303 19.316 1.00 39.56 907 HIS A N 1
ATOM 1474 C CA . HIS A 1 101 ? 130.587 -52.319 20.071 1.00 40.25 907 HIS A CA 1
ATOM 1475 C C . HIS A 1 101 ? 131.571 -51.600 19.156 1.00 50.01 907 HIS A C 1
ATOM 1476 O O . HIS A 1 101 ? 132.781 -51.636 19.385 1.00 43.42 907 HIS A O 1
ATOM 1490 N N . ALA A 1 102 ? 131.045 -50.937 18.132 1.00 29.49 908 ALA A N 1
ATOM 1491 C CA . ALA A 1 102 ? 131.870 -50.379 17.064 1.00 24.66 908 ALA A CA 1
ATOM 1492 C C . ALA A 1 102 ? 132.706 -49.187 17.522 1.00 63.35 908 ALA A C 1
ATOM 1493 O O . ALA A 1 102 ? 133.690 -48.831 16.875 1.00 58.23 908 ALA A O 1
ATOM 1500 N N . GLY A 1 103 ? 132.318 -48.572 18.634 1.00 63.97 909 GLY A N 1
ATOM 1501 C CA . GLY A 1 103 ? 133.036 -47.418 19.145 1.00 38.26 909 GLY A CA 1
ATOM 1502 C C . GLY A 1 103 ? 132.984 -46.238 18.192 1.00 35.29 909 GLY A C 1
ATOM 1503 O O . GLY A 1 103 ? 131.961 -45.985 17.561 1.00 37.56 909 GLY A O 1
ATOM 1507 N N . ALA A 1 104 ? 134.094 -45.519 18.078 1.00 36.11 910 ALA A N 1
ATOM 1508 C CA . ALA A 1 104 ? 134.155 -44.345 17.216 1.00 37.83 910 ALA A CA 1
ATOM 1509 C C . ALA A 1 104 ? 134.513 -44.740 15.786 1.00 34.61 910 ALA A C 1
ATOM 1510 O O . ALA A 1 104 ? 134.960 -43.908 14.996 1.00 50.93 910 ALA A O 1
ATOM 1517 N N . SER A 1 105 ? 134.306 -46.009 15.453 1.00 37.15 911 SER A N 1
ATOM 1518 C CA . SER A 1 105 ? 134.745 -46.532 14.168 1.00 25.66 911 SER A CA 1
ATOM 1519 C C . SER A 1 105 ? 133.808 -46.107 13.045 1.00 22.67 911 SER A C 1
ATOM 1520 O O . SER A 1 105 ? 132.596 -46.307 13.122 1.00 23.86 911 SER A O 1
ATOM 1528 N N . VAL A 1 106 ? 134.381 -45.508 12.006 1.00 19.35 912 VAL A N 1
ATOM 1529 C CA . VAL A 1 106 ? 133.635 -45.202 10.800 1.00 14.14 912 VAL A CA 1
ATOM 1530 C C . VAL A 1 106 ? 133.604 -46.450 9.940 1.00 13.77 912 VAL A C 1
ATOM 1531 O O . VAL A 1 106 ? 134.636 -47.073 9.692 1.00 16.59 912 VAL A O 1
ATOM 1544 N N . LEU A 1 107 ? 132.416 -46.814 9.493 1.00 11.41 913 LEU A N 1
ATOM 1545 C CA . LEU A 1 107 ? 132.243 -47.954 8.609 1.00 11.44 913 LEU A CA 1
ATOM 1546 C C . LEU A 1 107 ? 132.494 -47.518 7.174 1.00 12.18 913 LEU A C 1
ATOM 1547 O O . LEU A 1 107 ? 131.982 -46.492 6.742 1.00 11.82 913 LEU A O 1
ATOM 1563 N N A GLU A 1 108 ? 133.300 -48.288 6.451 0.48 15.45 914 GLU A N 1
ATOM 1564 N N B GLU A 1 108 ? 133.232 -48.330 6.424 0.52 9.96 914 GLU A N 1
ATOM 1565 C CA A GLU A 1 108 ? 133.550 -48.015 5.044 0.48 14.40 914 GLU A CA 1
ATOM 1566 C CA B GLU A 1 108 ? 133.594 -48.001 5.054 0.52 12.75 914 GLU A CA 1
ATOM 1567 C C A GLU A 1 108 ? 133.256 -49.246 4.203 0.48 9.08 914 GLU A C 1
ATOM 1568 C C B GLU A 1 108 ? 133.443 -49.209 4.138 0.52 19.13 914 GLU A C 1
ATOM 1569 O O A GLU A 1 108 ? 133.409 -50.387 4.654 0.48 10.28 914 GLU A O 1
ATOM 1570 O O B GLU A 1 108 ? 133.884 -50.308 4.480 0.52 17.69 914 GLU A O 1
ATOM 1593 N N . ALA A 1 109 ? 132.834 -48.997 2.974 1.00 11.58 915 ALA A N 1
ATOM 1594 C CA . ALA A 1 109 ? 132.730 -50.036 1.957 1.00 13.25 915 ALA A CA 1
ATOM 1595 C C . ALA A 1 109 ? 133.042 -49.409 0.609 1.00 11.30 915 ALA A C 1
ATOM 1596 O O . ALA A 1 109 ? 132.720 -48.248 0.374 1.00 11.86 915 ALA A O 1
ATOM 1604 N N . SER A 1 110 ? 133.675 -50.176 -0.273 1.00 12.77 916 SER A N 1
ATOM 1605 C CA . SER A 1 110 ? 134.050 -49.678 -1.594 1.00 13.49 916 SER A CA 1
ATOM 1606 C C . SER A 1 110 ? 133.341 -50.462 -2.687 1.00 13.88 916 SER A C 1
ATOM 1607 O O . SER A 1 110 ? 133.021 -51.641 -2.525 1.00 13.80 916 SER A O 1
ATOM 1615 N N . CYS A 1 111 ? 133.100 -49.793 -3.804 1.00 12.21 917 CYS A N 1
ATOM 1616 C CA . CYS A 1 111 ? 132.591 -50.456 -4.988 1.00 12.29 917 CYS A CA 1
ATOM 1617 C C . CYS A 1 111 ? 133.664 -51.337 -5.607 1.00 12.85 917 CYS A C 1
ATOM 1618 O O . CYS A 1 111 ? 134.850 -51.042 -5.493 1.00 14.30 917 CYS A O 1
ATOM 1625 N N . PRO A 1 112 ? 133.243 -52.425 -6.269 1.00 13.07 918 PRO A N 1
ATOM 1626 C CA . PRO A 1 112 ? 134.196 -53.263 -6.990 1.00 16.82 918 PRO A CA 1
ATOM 1627 C C . PRO A 1 112 ? 134.928 -52.466 -8.057 1.00 18.01 918 PRO A C 1
ATOM 1628 O O . PRO A 1 112 ? 134.432 -51.449 -8.546 1.00 21.63 918 PRO A O 1
ATOM 1639 N N . ASP A 1 113 ? 136.118 -52.925 -8.413 1.00 19.89 919 ASP A N 1
ATOM 1640 C CA . ASP A 1 113 ? 136.951 -52.245 -9.402 1.00 20.31 919 ASP A CA 1
ATOM 1641 C C . ASP A 1 113 ? 136.177 -51.796 -10.642 1.00 19.30 919 ASP A C 1
ATOM 1642 O O . ASP A 1 113 ? 135.364 -52.542 -11.188 1.00 25.89 919 ASP A O 1
ATOM 1651 N N . GLU A 1 114 ? 136.436 -50.563 -11.065 1.00 21.40 920 GLU A N 1
ATOM 1652 C CA . GLU A 1 114 ? 135.871 -49.999 -12.288 1.00 20.93 920 GLU A CA 1
ATOM 1653 C C . GLU A 1 114 ? 134.382 -49.701 -12.169 1.00 22.86 920 GLU A C 1
ATOM 1654 O O . GLU A 1 114 ? 133.721 -49.446 -13.185 1.00 22.71 920 GLU A O 1
ATOM 1666 N N . THR A 1 115 ? 133.849 -49.734 -10.948 1.00 15.61 921 THR A N 1
ATOM 1667 C CA . THR A 1 115 ? 132.485 -49.289 -10.740 1.00 12.71 921 THR A CA 1
ATOM 1668 C C . THR A 1 115 ? 132.441 -48.121 -9.758 1.00 13.40 921 THR A C 1
ATOM 1669 O O . THR A 1 115 ? 133.382 -47.877 -8.993 1.00 14.41 921 THR A O 1
ATOM 1680 N N . VAL A 1 116 ? 131.334 -47.391 -9.806 1.00 11.14 922 VAL A N 1
ATOM 1681 C CA . VAL A 1 116 ? 131.100 -46.262 -8.921 1.00 11.72 922 VAL A CA 1
ATOM 1682 C C . VAL A 1 116 ? 129.709 -46.382 -8.320 1.00 11.31 922 VAL A C 1
ATOM 1683 O O . VAL A 1 116 ? 128.853 -47.138 -8.803 1.00 10.64 922 VAL A O 1
ATOM 1696 N N . VAL A 1 117 ? 129.475 -45.635 -7.246 1.00 10.19 923 VAL A N 1
ATOM 1697 C CA . VAL A 1 117 ? 128.210 -45.672 -6.541 1.00 10.16 923 VAL A CA 1
ATOM 1698 C C . VAL A 1 117 ? 127.067 -45.169 -7.404 1.00 9.20 923 VAL A C 1
ATOM 1699 O O . VAL A 1 117 ? 127.144 -44.102 -7.998 1.00 10.02 923 VAL A O 1
ATOM 1712 N N . VAL A 1 118 ? 125.986 -45.947 -7.414 1.00 9.28 924 VAL A N 1
ATOM 1713 C CA . VAL A 1 118 ? 124.684 -45.483 -7.882 1.00 9.20 924 VAL A CA 1
ATOM 1714 C C . VAL A 1 118 ? 123.956 -44.830 -6.709 1.00 9.70 924 VAL A C 1
ATOM 1715 O O . VAL A 1 118 ? 123.478 -43.711 -6.797 1.00 9.48 924 VAL A O 1
ATOM 1728 N N . GLY A 1 119 ? 123.860 -45.562 -5.610 1.00 9.15 925 GLY A N 1
ATOM 1729 C CA . GLY A 1 119 ? 123.245 -45.031 -4.413 1.00 9.37 925 GLY A CA 1
ATOM 1730 C C . GLY A 1 119 ? 123.255 -46.048 -3.305 1.00 9.05 925 GLY A C 1
ATOM 1731 O O . GLY A 1 119 ? 123.789 -47.131 -3.442 1.00 9.94 925 GLY A O 1
ATOM 1735 N N . GLY A 1 120 ? 122.644 -45.671 -2.194 1.00 8.88 926 GLY A N 1
ATOM 1736 C CA . GLY A 1 120 ? 122.547 -46.523 -1.030 1.00 10.63 926 GLY A CA 1
ATOM 1737 C C . GLY A 1 120 ? 122.457 -45.677 0.217 1.00 8.80 926 GLY A C 1
ATOM 1738 O O . GLY A 1 120 ? 122.317 -44.467 0.152 1.00 9.58 926 GLY A O 1
ATOM 1742 N N . PHE A 1 121 ? 122.563 -46.335 1.361 1.00 9.52 927 PHE A N 1
ATOM 1743 C CA . PHE A 1 121 ? 122.443 -45.642 2.632 1.00 9.40 927 PHE A CA 1
ATOM 1744 C C . PHE A 1 121 ? 123.132 -46.459 3.710 1.00 9.27 927 PHE A C 1
ATOM 1745 O O . PHE A 1 121 ? 123.336 -47.668 3.575 1.00 9.18 927 PHE A O 1
ATOM 1762 N N . GLY A 1 122 ? 123.474 -45.775 4.790 1.00 10.11 928 GLY A N 1
ATOM 1763 C CA . GLY A 1 122 ? 124.005 -46.413 5.974 1.00 10.07 928 GLY A CA 1
ATOM 1764 C C . GLY A 1 122 ? 123.194 -45.994 7.181 1.00 11.43 928 GLY A C 1
ATOM 1765 O O . GLY A 1 122 ? 122.664 -44.880 7.220 1.00 11.66 928 GLY A O 1
ATOM 1769 N N . ILE A 1 123 ? 123.091 -46.902 8.150 1.00 9.90 929 ILE A N 1
ATOM 1770 C CA . ILE A 1 123 ? 122.326 -46.688 9.366 1.00 9.99 929 ILE A CA 1
ATOM 1771 C C . ILE A 1 123 ? 123.222 -46.993 10.555 1.00 11.36 929 ILE A C 1
ATOM 1772 O O . ILE A 1 123 ? 124.037 -47.921 10.519 1.00 11.28 929 ILE A O 1
ATOM 1788 N N . SER A 1 124 ? 123.065 -46.202 11.608 1.00 11.68 930 SER A N 1
ATOM 1789 C CA . SER A 1 124 ? 123.717 -46.481 12.875 1.00 12.58 930 SER A CA 1
ATOM 1790 C C . SER A 1 124 ? 122.628 -46.666 13.928 1.00 14.71 930 SER A C 1
ATOM 1791 O O . SER A 1 124 ? 121.612 -45.958 13.918 1.00 14.91 930 SER A O 1
ATOM 1799 N N . VAL A 1 125 ? 122.844 -47.620 14.835 1.00 14.47 931 VAL A N 1
ATOM 1800 C CA . VAL A 1 125 ? 121.830 -48.065 15.782 1.00 16.98 931 VAL A CA 1
ATOM 1801 C C . VAL A 1 125 ? 122.483 -48.443 17.090 1.00 18.09 931 VAL A C 1
ATOM 1802 O O . VAL A 1 125 ? 123.703 -48.578 17.190 1.00 16.60 931 VAL A O 1
ATOM 1815 N N . ARG A 1 126 ? 121.635 -48.633 18.090 1.00 14.91 932 ARG A N 1
ATOM 1816 C CA . ARG A 1 126 ? 122.018 -49.200 19.370 1.00 13.69 932 ARG A CA 1
ATOM 1817 C C . ARG A 1 126 ? 120.852 -50.078 19.789 1.00 12.65 932 ARG A C 1
ATOM 1818 O O . ARG A 1 126 ? 119.714 -49.790 19.431 1.00 12.39 932 ARG A O 1
ATOM 1839 N N . GLY A 1 127 ? 121.130 -51.159 20.508 1.00 13.25 933 GLY A N 1
ATOM 1840 C CA . GLY A 1 127 ? 120.077 -52.035 20.981 1.00 13.31 933 GLY A CA 1
ATOM 1841 C C . GLY A 1 127 ? 119.434 -51.540 22.259 1.00 13.40 933 GLY A C 1
ATOM 1842 O O . GLY A 1 127 ? 119.730 -50.443 22.733 1.00 15.09 933 GLY A O 1
ATOM 1846 N N . GLY A 1 128 ? 118.559 -52.366 22.824 1.00 12.76 934 GLY A N 1
ATOM 1847 C CA . GLY A 1 128 ? 117.831 -51.994 24.021 1.00 15.13 934 GLY A CA 1
ATOM 1848 C C . GLY A 1 128 ? 116.586 -51.187 23.705 1.00 14.06 934 GLY A C 1
ATOM 1849 O O . GLY A 1 128 ? 116.430 -50.664 22.605 1.00 13.20 934 GLY A O 1
ATOM 1853 N N . SER A 1 129 ? 115.690 -51.081 24.683 1.00 14.34 935 SER A N 1
ATOM 1854 C CA . SER A 1 129 ? 114.383 -50.479 24.438 1.00 14.33 935 SER A CA 1
ATOM 1855 C C . SER A 1 129 ? 114.490 -48.984 24.124 1.00 13.72 935 SER A C 1
ATOM 1856 O O . SER A 1 129 ? 113.600 -48.414 23.490 1.00 15.52 935 SER A O 1
ATOM 1864 N N . ASP A 1 130 ? 115.585 -48.362 24.549 1.00 14.98 936 ASP A N 1
ATOM 1865 C CA . ASP A 1 130 ? 115.824 -46.951 24.266 1.00 14.13 936 ASP A CA 1
ATOM 1866 C C . ASP A 1 130 ? 116.828 -46.729 23.141 1.00 14.68 936 ASP A C 1
ATOM 1867 O O . ASP A 1 130 ? 117.198 -45.591 22.863 1.00 14.09 936 ASP A O 1
ATOM 1876 N N . GLY A 1 131 ? 117.263 -47.803 22.487 1.00 13.49 937 GLY A N 1
ATOM 1877 C CA . GLY A 1 131 ? 118.349 -47.711 21.530 1.00 13.21 937 GLY A CA 1
ATOM 1878 C C . GLY A 1 131 ? 118.085 -46.829 20.322 1.00 12.84 937 GLY A C 1
ATOM 1879 O O . GLY A 1 131 ? 119.027 -46.311 19.705 1.00 12.34 937 GLY A O 1
ATOM 1883 N N . LEU A 1 132 ? 116.820 -46.672 19.946 1.00 12.75 938 LEU A N 1
ATOM 1884 C CA . LEU A 1 132 ? 116.486 -45.780 18.843 1.00 11.75 938 LEU A CA 1
ATOM 1885 C C . LEU A 1 132 ? 116.872 -44.326 19.122 1.00 13.62 938 LEU A C 1
ATOM 1886 O O . LEU A 1 132 ? 116.938 -43.514 18.197 1.00 12.64 938 LEU A O 1
ATOM 1902 N N . ASP A 1 133 ? 117.152 -43.993 20.376 1.00 13.07 939 ASP A N 1
ATOM 1903 C CA . ASP A 1 133 ? 117.664 -42.667 20.670 1.00 13.51 939 ASP A CA 1
ATOM 1904 C C . ASP A 1 133 ? 118.973 -42.410 19.914 1.00 14.05 939 ASP A C 1
ATOM 1905 O O . ASP A 1 133 ? 119.356 -41.252 19.723 1.00 15.84 939 ASP A O 1
ATOM 1914 N N . SER A 1 134 ? 119.655 -43.476 19.484 1.00 12.53 940 SER A N 1
ATOM 1915 C CA . SER A 1 134 ? 120.938 -43.353 18.792 1.00 13.24 940 SER A CA 1
ATOM 1916 C C . SER A 1 134 ? 120.826 -43.582 17.288 1.00 13.05 940 SER A C 1
ATOM 1917 O O . SER A 1 134 ? 121.845 -43.724 16.616 1.00 16.17 940 SER A O 1
ATOM 1925 N N . PHE A 1 135 ? 119.612 -43.622 16.750 1.00 12.32 941 PHE A N 1
ATOM 1926 C CA . PHE A 1 135 ? 119.404 -43.948 15.341 1.00 12.59 941 PHE A CA 1
ATOM 1927 C C . PHE A 1 135 ? 119.825 -42.813 14.428 1.00 12.69 941 PHE A C 1
ATOM 1928 O O . PHE A 1 135 ? 119.521 -41.655 14.686 1.00 14.16 941 PHE A O 1
ATOM 1945 N N . SER A 1 136 ? 120.495 -43.155 13.331 1.00 12.08 942 SER A N 1
ATOM 1946 C CA . SER A 1 136 ? 120.775 -42.183 12.281 1.00 13.18 942 SER A CA 1
ATOM 1947 C C . SER A 1 136 ? 120.859 -42.880 10.931 1.00 12.09 942 SER A C 1
ATOM 1948 O O . SER A 1 136 ? 121.074 -44.090 10.849 1.00 11.35 942 SER A O 1
ATOM 1956 N N . ILE A 1 137 ? 120.651 -42.095 9.881 1.00 12.10 943 ILE A N 1
ATOM 1957 C CA . ILE A 1 137 ? 120.805 -42.579 8.515 1.00 11.22 943 ILE A CA 1
ATOM 1958 C C . ILE A 1 137 ? 121.565 -41.545 7.704 1.00 11.73 943 ILE A C 1
ATOM 1959 O O . ILE A 1 137 ? 121.379 -40.348 7.874 1.00 12.79 943 ILE A O 1
ATOM 1975 N N . GLU A 1 138 ? 122.432 -42.034 6.826 1.00 10.20 944 GLU A N 1
ATOM 1976 C CA . GLU A 1 138 ? 123.164 -41.189 5.877 1.00 11.15 944 GLU A CA 1
ATOM 1977 C C . GLU A 1 138 ? 123.048 -41.835 4.499 1.00 12.73 944 GLU A C 1
ATOM 1978 O O . GLU A 1 138 ? 122.920 -43.048 4.395 1.00 13.16 944 GLU A O 1
ATOM 1990 N N . SER A 1 139 ? 123.067 -41.034 3.441 1.00 11.86 945 SER A N 1
ATOM 1991 C CA . SER A 1 139 ? 123.063 -41.589 2.087 1.00 10.34 945 SER A CA 1
ATOM 1992 C C . SER A 1 139 ? 124.468 -41.787 1.550 1.00 9.48 945 SER A C 1
ATOM 1993 O O . SER A 1 139 ? 125.415 -41.106 1.952 1.00 11.88 945 SER A O 1
ATOM 2001 N N . CYS A 1 140 ? 124.584 -42.736 0.632 1.00 9.36 946 CYS A N 1
ATOM 2002 C CA . CYS A 1 140 ? 125.772 -42.885 -0.189 1.00 10.14 946 CYS A CA 1
ATOM 2003 C C . CYS A 1 140 ? 125.623 -41.953 -1.383 1.00 10.73 946 CYS A C 1
ATOM 2004 O O . CYS A 1 140 ? 124.514 -41.564 -1.750 1.00 14.19 946 CYS A O 1
ATOM 2011 N N . THR A 1 141 ? 126.745 -41.573 -1.980 1.00 9.76 947 THR A N 1
ATOM 2012 C CA . THR A 1 141 ? 126.769 -40.492 -2.952 1.00 9.65 947 THR A CA 1
ATOM 2013 C C . THR A 1 141 ? 127.170 -40.989 -4.332 1.00 9.60 947 THR A C 1
ATOM 2014 O O . THR A 1 141 ? 128.248 -41.560 -4.526 1.00 10.28 947 THR A O 1
ATOM 2025 N N . THR A 1 142 ? 126.284 -40.745 -5.291 1.00 9.23 948 THR A N 1
ATOM 2026 C CA . THR A 1 142 ? 126.491 -41.156 -6.667 1.00 8.93 948 THR A CA 1
ATOM 2027 C C . THR A 1 142 ? 127.827 -40.669 -7.198 1.00 9.82 948 THR A C 1
ATOM 2028 O O . THR A 1 142 ? 128.179 -39.497 -7.054 1.00 10.56 948 THR A O 1
ATOM 2039 N N . GLY A 1 143 ? 128.569 -41.572 -7.829 1.00 9.16 949 GLY A N 1
ATOM 2040 C CA . GLY A 1 143 ? 129.798 -41.205 -8.499 1.00 9.83 949 GLY A CA 1
ATOM 2041 C C . GLY A 1 143 ? 131.060 -41.363 -7.671 1.00 9.67 949 GLY A C 1
ATOM 2042 O O . GLY A 1 143 ? 132.157 -41.177 -8.196 1.00 10.62 949 GLY A O 1
ATOM 2046 N N . GLN A 1 144 ? 130.934 -41.691 -6.389 1.00 9.94 950 GLN A N 1
ATOM 2047 C CA . GLN A 1 144 ? 132.104 -41.999 -5.578 1.00 10.12 950 GLN A CA 1
ATOM 2048 C C . GLN A 1 144 ? 132.483 -43.466 -5.729 1.00 9.65 950 GLN A C 1
ATOM 2049 O O . GLN A 1 144 ? 131.725 -44.243 -6.308 1.00 11.97 950 GLN A O 1
ATOM 2063 N N . THR A 1 145 ? 133.617 -43.864 -5.165 1.00 9.94 951 THR A N 1
ATOM 2064 C CA . THR A 1 145 ? 133.991 -45.279 -5.159 1.00 10.80 951 THR A CA 1
ATOM 2065 C C . THR A 1 145 ? 133.759 -45.912 -3.789 1.00 10.38 951 THR A C 1
ATOM 2066 O O . THR A 1 145 ? 134.065 -47.094 -3.581 1.00 12.44 951 THR A O 1
ATOM 2077 N N . ILE A 1 146 ? 133.235 -45.124 -2.858 1.00 10.24 952 ILE A N 1
ATOM 2078 C CA . ILE A 1 146 ? 133.174 -45.498 -1.447 1.00 11.42 952 ILE A CA 1
ATOM 2079 C C . ILE A 1 146 ? 131.879 -44.999 -0.857 1.00 10.23 952 ILE A C 1
ATOM 2080 O O . ILE A 1 146 ? 131.295 -44.036 -1.354 1.00 11.50 952 ILE A O 1
ATOM 2096 N N . CYS A 1 147 ? 131.424 -45.660 0.205 1.00 9.64 953 CYS A N 1
ATOM 2097 C CA . CYS A 1 147 ? 130.380 -45.117 1.060 1.00 9.07 953 CYS A CA 1
ATOM 2098 C C . CYS A 1 147 ? 130.799 -45.371 2.493 1.00 10.44 953 CYS A C 1
ATOM 2099 O O . CYS A 1 147 ? 131.362 -46.424 2.802 1.00 11.27 953 CYS A O 1
ATOM 2106 N N . THR A 1 148 ? 130.544 -44.397 3.358 1.00 10.58 954 THR A N 1
ATOM 2107 C CA . THR A 1 148 ? 130.891 -44.521 4.770 1.00 11.31 954 THR A CA 1
ATOM 2108 C C . THR A 1 148 ? 129.715 -44.142 5.658 1.00 11.73 954 THR A C 1
ATOM 2109 O O . THR A 1 148 ? 128.807 -43.422 5.234 1.00 11.00 954 THR A O 1
ATOM 2120 N N . LYS A 1 149 ? 129.740 -44.634 6.890 1.00 9.73 955 LYS A N 1
ATOM 2121 C CA . LYS A 1 149 ? 128.743 -44.290 7.889 1.00 10.44 955 LYS A CA 1
ATOM 2122 C C . LYS A 1 149 ? 129.467 -44.095 9.203 1.00 12.09 955 LYS A C 1
ATOM 2123 O O . LYS A 1 149 ? 130.185 -44.986 9.670 1.00 13.46 955 LYS A O 1
ATOM 2142 N N . ALA A 1 150 ? 129.283 -42.922 9.796 1.00 12.34 956 ALA A N 1
ATOM 2143 C CA . ALA A 1 150 ? 129.939 -42.586 11.052 1.00 14.03 956 ALA A CA 1
ATOM 2144 C C . ALA A 1 150 ? 128.961 -42.721 12.212 1.00 14.10 956 ALA A C 1
ATOM 2145 O O . ALA A 1 150 ? 127.762 -42.530 12.037 1.00 14.71 956 ALA A O 1
ATOM 2152 N N . PRO A 1 151 ? 129.470 -43.048 13.405 1.00 15.02 957 PRO A N 1
ATOM 2153 C CA . PRO A 1 151 ? 128.608 -43.178 14.582 1.00 16.11 957 PRO A CA 1
ATOM 2154 C C . PRO A 1 151 ? 128.020 -41.838 14.998 1.00 18.29 957 PRO A C 1
ATOM 2155 O O . PRO A 1 151 ? 128.622 -40.799 14.734 1.00 24.91 957 PRO A O 1
ATOM 2166 N N . THR A 1 152 ? 126.851 -41.870 15.625 1.00 19.96 958 THR A N 1
ATOM 2167 C CA . THR A 1 152 ? 126.189 -40.657 16.080 1.00 35.88 958 THR A CA 1
ATOM 2168 C C . THR A 1 152 ? 125.427 -40.953 17.349 1.00 20.30 958 THR A C 1
ATOM 2169 O O . THR A 1 152 ? 124.860 -42.030 17.501 1.00 20.82 958 THR A O 1
ATOM 2180 N N . ARG A 1 153 ? 125.413 -39.981 18.255 1.00 18.78 959 ARG A N 1
ATOM 2181 C CA . ARG A 1 153 ? 124.506 -39.996 19.396 1.00 21.36 959 ARG A CA 1
ATOM 2182 C C . ARG A 1 153 ? 124.515 -41.318 20.149 1.00 17.89 959 ARG A C 1
ATOM 2183 O O . ARG A 1 153 ? 123.469 -41.806 20.572 1.00 19.46 959 ARG A O 1
ATOM 2204 N N . GLY A 1 154 ? 125.703 -41.884 20.331 1.00 18.47 960 GLY A N 1
ATOM 2205 C CA . GLY A 1 154 ? 125.865 -43.063 21.160 1.00 15.93 960 GLY A CA 1
ATOM 2206 C C . GLY A 1 154 ? 125.598 -44.388 20.473 1.00 15.80 960 GLY A C 1
ATOM 2207 O O . GLY A 1 154 ? 125.443 -45.408 21.135 1.00 16.31 960 GLY A O 1
ATOM 2211 N N . SER A 1 155 ? 125.546 -44.386 19.150 1.00 14.72 961 SER A N 1
ATOM 2212 C CA . SER A 1 155 ? 125.319 -45.626 18.414 1.00 14.24 961 SER A CA 1
ATOM 2213 C C . SER A 1 155 ? 126.442 -46.632 18.663 1.00 13.29 961 SER A C 1
ATOM 2214 O O . SER A 1 155 ? 127.573 -46.259 18.984 1.00 15.34 961 SER A O 1
ATOM 2222 N N . GLU A 1 156 ? 126.103 -47.913 18.522 1.00 12.93 962 GLU A N 1
ATOM 2223 C CA . GLU A 1 156 ? 127.048 -49.000 18.765 1.00 14.95 962 GLU A CA 1
ATOM 2224 C C . GLU A 1 156 ? 127.275 -49.902 17.560 1.00 13.65 962 GLU A C 1
ATOM 2225 O O . GLU A 1 156 ? 128.128 -50.781 17.606 1.00 17.40 962 GLU A O 1
ATOM 2237 N N . LYS A 1 157 ? 126.517 -49.697 16.496 1.00 13.84 963 LYS A N 1
ATOM 2238 C CA . LYS A 1 157 ? 126.716 -50.475 15.286 1.00 14.83 963 LYS A CA 1
ATOM 2239 C C . LYS A 1 157 ? 126.349 -49.660 14.069 1.00 12.58 963 LYS A C 1
ATOM 2240 O O . LYS A 1 157 ? 125.398 -48.880 14.099 1.00 12.80 963 LYS A O 1
ATOM 2259 N N . ASN A 1 158 ? 127.120 -49.859 13.004 1.00 13.02 964 ASN A N 1
ATOM 2260 C CA . ASN A 1 158 ? 126.865 -49.241 11.709 1.00 12.11 964 ASN A CA 1
ATOM 2261 C C . ASN A 1 158 ? 126.646 -50.337 10.683 1.00 9.95 964 ASN A C 1
ATOM 2262 O O . ASN A 1 158 ? 127.286 -51.380 10.745 1.00 12.65 964 ASN A O 1
ATOM 2273 N N . PHE A 1 159 ? 125.757 -50.098 9.729 1.00 10.62 965 PHE A N 1
ATOM 2274 C CA . PHE A 1 159 ? 125.637 -50.999 8.591 1.00 10.49 965 PHE A CA 1
ATOM 2275 C C . PHE A 1 159 ? 125.201 -50.206 7.379 1.00 10.65 965 PHE A C 1
ATOM 2276 O O . PHE A 1 159 ? 124.621 -49.133 7.510 1.00 11.20 965 PHE A O 1
ATOM 2293 N N . LEU A 1 160 ? 125.520 -50.708 6.192 1.00 10.39 966 LEU A N 1
ATOM 2294 C CA . LEU A 1 160 ? 125.153 -49.999 4.972 1.00 9.37 966 LEU A CA 1
ATOM 2295 C C . LEU A 1 160 ? 124.926 -50.951 3.819 1.00 8.30 966 LEU A C 1
ATOM 2296 O O . LEU A 1 160 ? 125.424 -52.076 3.818 1.00 9.60 966 LEU A O 1
ATOM 2312 N N . TRP A 1 161 ? 124.161 -50.474 2.839 1.00 8.52 967 TRP A N 1
ATOM 2313 C CA . TRP A 1 161 ? 123.921 -51.190 1.592 1.00 9.22 967 TRP A CA 1
ATOM 2314 C C . TRP A 1 161 ? 124.047 -50.178 0.476 1.00 8.39 967 TRP A C 1
ATOM 2315 O O . TRP A 1 161 ? 123.573 -49.046 0.601 1.00 9.36 967 TRP A O 1
ATOM 2336 N N . MET A 1 162 ? 124.684 -50.577 -0.616 1.00 9.02 968 MET A N 1
ATOM 2337 C CA . MET A 1 162 ? 124.772 -49.706 -1.766 1.00 7.89 968 MET A CA 1
ATOM 2338 C C . MET A 1 162 ? 124.781 -50.505 -3.060 1.00 9.77 968 MET A C 1
ATOM 2339 O O . MET A 1 162 ? 125.028 -51.717 -3.071 1.00 10.00 968 MET A O 1
ATOM 2353 N N A MET A 1 163 ? 124.457 -49.806 -4.147 0.51 9.18 969 MET A N 1
ATOM 2354 N N B MET A 1 163 ? 124.495 -49.790 -4.143 0.49 10.10 969 MET A N 1
ATOM 2355 C CA A MET A 1 163 ? 124.560 -50.332 -5.504 0.51 11.55 969 MET A CA 1
ATOM 2356 C CA B MET A 1 163 ? 124.562 -50.303 -5.501 0.49 10.29 969 MET A CA 1
ATOM 2357 C C A MET A 1 163 ? 125.635 -49.566 -6.267 0.51 16.31 969 MET A C 1
ATOM 2358 C C B MET A 1 163 ? 125.690 -49.571 -6.202 0.49 7.58 969 MET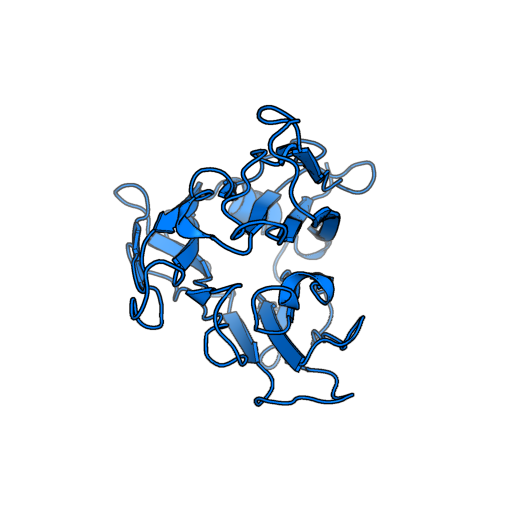 A C 1
ATOM 2359 O O A MET A 1 163 ? 125.696 -48.337 -6.193 0.51 16.01 969 MET A O 1
ATOM 2360 O O B MET A 1 163 ? 125.824 -48.355 -6.035 0.49 7.16 969 MET A O 1
ATOM 2387 N N . CYS A 1 164 ? 126.478 -50.304 -6.989 1.00 10.23 970 CYS A N 1
ATOM 2388 C CA . CYS A 1 164 ? 127.536 -49.736 -7.810 1.00 10.84 970 CYS A CA 1
ATOM 2389 C C . CYS A 1 164 ? 127.278 -50.112 -9.263 1.00 10.64 970 CYS A C 1
ATOM 2390 O O . CYS A 1 164 ? 126.598 -51.098 -9.535 1.00 11.56 970 CYS A O 1
ATOM 2398 N N . VAL A 1 165 ? 127.833 -49.344 -10.196 1.00 10.25 971 VAL A N 1
ATOM 2399 C CA . VAL A 1 165 ? 127.660 -49.654 -11.612 1.00 12.22 971 VAL A CA 1
ATOM 2400 C C . VAL A 1 165 ? 128.900 -49.266 -12.386 1.00 11.47 971 VAL A C 1
ATOM 2401 O O . VAL A 1 165 ? 129.670 -48.419 -11.950 1.00 11.67 971 VAL A O 1
ATOM 2414 N N . ASP A 1 166 ? 129.106 -49.904 -13.530 1.00 12.36 972 ASP A N 1
ATOM 2415 C CA . ASP A 1 166 ? 130.193 -49.535 -14.416 1.00 14.07 972 ASP A CA 1
ATOM 2416 C C . ASP A 1 166 ? 130.175 -48.028 -14.612 1.00 12.82 972 ASP A C 1
ATOM 2417 O O . ASP A 1 166 ? 129.127 -47.434 -14.868 1.00 14.11 972 ASP A O 1
ATOM 2426 N N . LYS A 1 167 ? 131.345 -47.406 -14.527 1.00 21.43 973 LYS A N 1
ATOM 2427 C CA . LYS A 1 167 ? 131.412 -45.950 -14.438 1.00 27.00 973 LYS A CA 1
ATOM 2428 C C . LYS A 1 167 ? 130.875 -45.193 -15.660 1.00 27.65 973 LYS A C 1
ATOM 2429 O O . LYS A 1 167 ? 130.516 -44.023 -15.542 1.00 32.20 973 LYS A O 1
ATOM 2448 N N . GLN A 1 168 ? 130.797 -45.845 -16.816 1.00 24.96 974 GLN A N 1
ATOM 2449 C CA . GLN A 1 168 ? 130.333 -45.162 -18.024 1.00 31.74 974 GLN A CA 1
ATOM 2450 C C . GLN A 1 168 ? 128.847 -45.395 -18.324 1.00 23.73 974 GLN A C 1
ATOM 2451 O O . GLN A 1 168 ? 128.364 -45.037 -19.395 1.00 25.90 974 GLN A O 1
ATOM 2465 N N . TYR A 1 169 ? 128.109 -45.981 -17.387 1.00 20.02 975 TYR A N 1
ATOM 2466 C CA . TYR A 1 169 ? 126.740 -46.366 -17.693 1.00 18.37 975 TYR A CA 1
ATOM 2467 C C . TYR A 1 169 ? 125.899 -45.120 -17.996 1.00 16.44 975 TYR A C 1
ATOM 2468 O O . TYR A 1 169 ? 125.893 -44.174 -17.214 1.00 17.86 975 TYR A O 1
ATOM 2486 N N . PRO A 1 170 ? 125.182 -45.117 -19.132 1.00 17.65 976 PRO A N 1
ATOM 2487 C CA . PRO A 1 170 ? 124.437 -43.912 -19.514 1.00 19.10 976 PRO A CA 1
ATOM 2488 C C . PRO A 1 170 ? 123.429 -43.434 -18.474 1.00 16.59 976 PRO A C 1
ATOM 2489 O O . PRO A 1 170 ? 122.634 -44.222 -17.955 1.00 17.11 976 PRO A O 1
ATOM 2500 N N . GLY A 1 171 ? 123.476 -42.139 -18.182 1.00 17.55 977 GLY A N 1
ATOM 2501 C CA . GLY A 1 171 ? 122.486 -41.499 -17.345 1.00 16.34 977 GLY A CA 1
ATOM 2502 C C . GLY A 1 171 ? 122.816 -41.469 -15.870 1.00 15.45 977 GLY A C 1
ATOM 2503 O O . GLY A 1 171 ? 122.096 -40.858 -15.088 1.00 15.01 977 GLY A O 1
ATOM 2507 N N . LEU A 1 172 ? 123.889 -42.145 -15.480 1.00 15.60 978 LEU A N 1
ATOM 2508 C CA . LEU A 1 172 ? 124.252 -42.251 -14.073 1.00 15.09 978 LEU A CA 1
ATOM 2509 C C . LEU A 1 172 ? 124.339 -40.861 -13.450 1.00 15.17 978 LEU A C 1
ATOM 2510 O O . LEU A 1 172 ? 123.925 -40.637 -12.315 1.00 16.37 978 LEU A O 1
ATOM 2526 N N . ARG A 1 173 ? 124.862 -39.930 -14.236 1.00 18.43 979 ARG A N 1
ATOM 2527 C CA . ARG A 1 173 ? 125.090 -38.557 -13.817 1.00 18.27 979 ARG A CA 1
ATOM 2528 C C . ARG A 1 173 ? 123.826 -37.837 -13.384 1.00 16.18 979 ARG A C 1
ATOM 2529 O O . ARG A 1 173 ? 123.889 -36.860 -12.647 1.00 19.35 979 ARG A O 1
ATOM 2550 N N . GLU A 1 174 ? 122.688 -38.316 -13.867 1.00 14.06 980 GLU A N 1
ATOM 2551 C CA . GLU A 1 174 ? 121.407 -37.672 -13.606 1.00 14.50 980 GLU A CA 1
ATOM 2552 C C . GLU A 1 174 ? 120.826 -38.006 -12.238 1.00 14.59 980 GLU A C 1
ATOM 2553 O O . GLU A 1 174 ? 119.811 -37.426 -11.842 1.00 16.65 980 GLU A O 1
ATOM 2565 N N . LEU A 1 175 ? 121.469 -38.921 -11.517 1.00 13.07 981 LEU A N 1
ATOM 2566 C CA . LEU A 1 175 ? 120.950 -39.422 -10.253 1.00 12.36 981 LEU A CA 1
ATOM 2567 C C . LEU A 1 175 ? 121.534 -38.715 -9.043 1.00 11.84 981 LEU A C 1
ATOM 2568 O O . LEU A 1 175 ? 122.681 -38.256 -9.063 1.00 14.60 981 LEU A O 1
ATOM 2584 N N . VAL A 1 176 ? 120.720 -38.639 -7.991 1.00 11.92 982 VAL A N 1
ATOM 2585 C CA . VAL A 1 176 ? 121.121 -38.061 -6.720 1.00 11.83 982 VAL A CA 1
ATOM 2586 C C . VAL A 1 176 ? 120.418 -38.815 -5.593 1.00 12.62 982 VAL A C 1
ATOM 2587 O O . VAL A 1 176 ? 119.246 -39.187 -5.720 1.00 14.87 982 VAL A O 1
ATOM 2600 N N . ASN A 1 177 ? 121.137 -39.037 -4.496 1.00 10.27 983 ASN A N 1
ATOM 2601 C CA . ASN A 1 177 ? 120.605 -39.729 -3.327 1.00 9.96 983 ASN A CA 1
ATOM 2602 C C . ASN A 1 177 ? 120.237 -38.734 -2.238 1.00 9.75 983 ASN A C 1
ATOM 2603 O O . ASN A 1 177 ? 120.951 -37.755 -2.008 1.00 11.54 983 ASN A O 1
ATOM 2614 N N . VAL A 1 178 ? 119.144 -39.029 -1.545 1.00 10.37 984 VAL A N 1
ATOM 2615 C CA . VAL A 1 178 ? 118.719 -38.267 -0.375 1.00 9.74 984 VAL A CA 1
ATOM 2616 C C . VAL A 1 178 ? 118.285 -39.246 0.703 1.00 9.58 984 VAL A C 1
ATOM 2617 O O . VAL A 1 178 ? 117.429 -40.094 0.458 1.00 11.53 984 VAL A O 1
ATOM 2630 N N . ALA A 1 179 ? 118.864 -39.130 1.894 1.00 10.24 985 ALA A N 1
ATOM 2631 C CA . ALA A 1 179 ? 118.318 -39.826 3.057 1.00 10.90 985 ALA A CA 1
ATOM 2632 C C . ALA A 1 179 ? 117.906 -38.784 4.080 1.00 9.85 985 ALA A C 1
ATOM 2633 O O . ALA A 1 179 ? 118.486 -37.699 4.143 1.00 13.46 985 ALA A O 1
ATOM 2640 N N . GLU A 1 180 ? 116.911 -39.123 4.891 1.00 10.19 986 GLU A N 1
ATOM 2641 C CA . GLU A 1 180 ? 116.383 -38.174 5.859 1.00 11.42 986 GLU A CA 1
ATOM 2642 C C . GLU A 1 180 ? 115.928 -38.891 7.105 1.00 10.02 986 GLU A C 1
ATOM 2643 O O . GLU A 1 180 ? 115.232 -39.903 7.030 1.00 10.61 986 GLU A O 1
ATOM 2655 N N . LEU A 1 181 ? 116.330 -38.348 8.250 1.00 11.58 987 LEU A N 1
ATOM 2656 C CA . LEU A 1 181 ? 115.742 -38.708 9.532 1.00 10.71 987 LEU A CA 1
ATOM 2657 C C . LEU A 1 181 ? 114.714 -37.648 9.883 1.00 11.01 987 LEU A C 1
ATOM 2658 O O . LEU A 1 181 ? 115.059 -36.486 10.067 1.00 12.51 987 LEU A O 1
ATOM 2674 N N . GLY A 1 182 ? 113.453 -38.066 9.948 1.00 11.29 988 GLY A N 1
ATOM 2675 C CA . GLY A 1 182 ? 112.372 -37.200 10.370 1.00 11.89 988 GLY A CA 1
ATOM 2676 C C . GLY A 1 182 ? 112.172 -37.253 11.870 1.00 11.93 988 GLY A C 1
ATOM 2677 O O . GLY A 1 182 ? 113.131 -37.348 12.635 1.00 13.82 988 GLY A O 1
ATOM 2681 N N . SER A 1 183 ? 110.917 -37.186 12.296 1.00 11.16 989 SER A N 1
ATOM 2682 C CA . SER A 1 183 ? 110.593 -37.167 13.717 1.00 11.99 989 SER A CA 1
ATOM 2683 C C . SER A 1 183 ? 111.108 -38.417 14.400 1.00 11.49 989 SER A C 1
ATOM 2684 O O . SER A 1 183 ? 110.966 -39.526 13.889 1.00 12.28 989 SER A O 1
ATOM 2692 N N . HIS A 1 184 ? 111.695 -38.239 15.573 1.00 12.80 990 HIS A N 1
ATOM 2693 C CA . HIS A 1 184 ? 112.226 -39.366 16.313 1.00 13.42 990 HIS A CA 1
ATOM 2694 C C . HIS A 1 184 ? 112.284 -39.012 17.784 1.00 15.83 990 HIS A C 1
ATOM 2695 O O . HIS A 1 184 ? 112.363 -37.838 18.141 1.00 19.03 990 HIS A O 1
ATOM 2709 N N . GLY A 1 185 ? 112.254 -40.037 18.626 1.00 14.81 991 GLY A N 1
ATOM 2710 C CA . GLY A 1 185 ? 112.171 -39.868 20.064 1.00 14.98 991 GLY A CA 1
ATOM 2711 C C . GLY A 1 185 ? 111.128 -40.803 20.639 1.00 14.02 991 GLY A C 1
ATOM 2712 O O . GLY A 1 185 ? 110.915 -41.903 20.131 1.00 15.30 991 GLY A O 1
ATOM 2716 N N . ASN A 1 186 ? 110.448 -40.368 21.692 1.00 14.53 992 ASN A N 1
ATOM 2717 C CA . ASN A 1 186 ? 109.377 -41.167 22.270 1.00 13.33 992 ASN A CA 1
ATOM 2718 C C . ASN A 1 186 ? 108.182 -41.217 21.327 1.00 14.18 992 ASN A C 1
ATOM 2719 O O . ASN A 1 186 ? 107.799 -40.203 20.743 1.00 15.70 992 ASN A O 1
ATOM 2730 N N . ALA A 1 187 ? 107.589 -42.396 21.172 1.00 12.20 993 ALA A N 1
ATOM 2731 C CA . ALA A 1 187 ? 106.353 -42.528 20.419 1.00 12.48 993 ALA A CA 1
ATOM 2732 C C . ALA A 1 187 ? 105.213 -41.879 21.198 1.00 13.35 993 ALA A C 1
ATOM 2733 O O . ALA A 1 187 ? 105.276 -41.773 22.423 1.00 14.61 993 ALA A O 1
ATOM 2740 N N . ASN A 1 188 ? 104.185 -41.456 20.470 1.00 12.23 994 ASN A N 1
ATOM 2741 C CA . ASN A 1 188 ? 103.056 -40.727 21.043 1.00 12.66 994 ASN A CA 1
ATOM 2742 C C . ASN A 1 188 ? 101.749 -41.336 20.564 1.00 12.26 994 ASN A C 1
ATOM 2743 O O . ASN A 1 188 ? 101.284 -41.066 19.463 1.00 12.63 994 ASN A O 1
ATOM 2754 N N . LYS A 1 189 ? 101.130 -42.147 21.406 1.00 13.35 995 LYS A N 1
ATOM 2755 C CA . LYS A 1 189 ? 99.894 -42.809 21.018 1.00 14.40 995 LYS A CA 1
ATOM 2756 C C . LYS A 1 189 ? 98.708 -41.849 20.960 1.00 14.44 995 LYS A C 1
ATOM 2757 O O . LYS A 1 189 ? 97.631 -42.230 20.509 1.00 15.69 995 LYS A O 1
ATOM 2776 N N . ARG A 1 190 ? 98.900 -40.611 21.402 1.00 13.11 996 ARG A N 1
ATOM 2777 C CA . ARG A 1 190 ? 97.838 -39.613 21.320 1.00 14.18 996 ARG A CA 1
ATOM 2778 C C . ARG A 1 190 ? 97.679 -39.053 19.916 1.00 14.19 996 ARG A C 1
ATOM 2779 O O . ARG A 1 190 ? 96.660 -38.425 19.615 1.00 17.18 996 ARG A O 1
ATOM 2800 N N . ALA A 1 191 ? 98.687 -39.268 19.074 1.00 13.40 997 ALA A N 1
ATOM 2801 C CA . ALA A 1 191 ? 98.714 -38.706 17.731 1.00 13.36 997 ALA A CA 1
ATOM 2802 C C . ALA A 1 191 ? 98.289 -39.776 16.729 1.00 11.91 997 ALA A C 1
ATOM 2803 O O . ALA A 1 191 ? 99.127 -40.509 16.203 1.00 13.23 997 ALA A O 1
ATOM 2810 N N . VAL A 1 192 ? 96.986 -39.852 16.475 1.00 12.88 998 VAL A N 1
ATOM 2811 C CA . VAL A 1 192 ? 96.397 -40.920 15.671 1.00 12.67 998 VAL A CA 1
ATOM 2812 C C . VAL A 1 192 ? 96.922 -40.851 14.244 1.00 12.01 998 VAL A C 1
ATOM 2813 O O . VAL A 1 192 ? 96.547 -39.957 13.485 1.00 12.36 998 VAL A O 1
ATOM 2826 N N . ASN A 1 193 ? 97.782 -41.802 13.884 1.00 11.04 999 ASN A N 1
ATOM 2827 C CA . ASN A 1 193 ? 98.401 -41.853 12.562 1.00 10.94 999 ASN A CA 1
ATOM 2828 C C . ASN A 1 193 ? 99.016 -40.510 12.174 1.00 11.63 999 ASN A C 1
ATOM 2829 O O . ASN A 1 193 ? 99.083 -40.164 10.992 1.00 10.67 999 ASN A O 1
ATOM 2840 N N . SER A 1 194 ? 99.483 -39.761 13.167 1.00 11.60 1000 SER A N 1
ATOM 2841 C CA . SER A 1 194 ? 100.055 -38.437 12.938 1.00 13.45 1000 SER A CA 1
ATOM 2842 C C . SER A 1 194 ? 101.203 -38.190 13.911 1.00 10.64 1000 SER A C 1
ATOM 2843 O O . SER A 1 194 ? 101.468 -37.053 14.310 1.00 13.61 1000 SER A O 1
ATOM 2851 N N . ASP A 1 195 ? 101.892 -39.263 14.284 1.00 10.18 1001 ASP A N 1
ATOM 2852 C CA . ASP A 1 195 ? 102.938 -39.183 15.294 1.00 10.34 1001 ASP A CA 1
ATOM 2853 C C . ASP A 1 195 ? 104.252 -38.782 14.638 1.00 10.61 1001 ASP A C 1
ATOM 2854 O O . ASP A 1 195 ? 105.128 -39.613 14.377 1.00 10.97 1001 ASP A O 1
ATOM 2863 N N . GLY A 1 196 ? 104.377 -37.495 14.359 1.00 10.76 1002 GLY A N 1
ATOM 2864 C CA . GLY A 1 196 ? 105.518 -37.007 13.615 1.00 11.27 1002 GLY A CA 1
ATOM 2865 C C . GLY A 1 196 ? 105.462 -37.426 12.158 1.00 11.20 1002 GLY A C 1
ATOM 2866 O O . GLY A 1 196 ? 104.491 -38.019 11.679 1.00 10.78 1002 GLY A O 1
ATOM 2870 N N . ASN A 1 197 ? 106.522 -37.110 11.433 1.00 13.95 1003 ASN A N 1
ATOM 2871 C CA . ASN A 1 197 ? 106.584 -37.474 10.029 1.00 13.27 1003 ASN A CA 1
ATOM 2872 C C . ASN A 1 197 ? 108.012 -37.490 9.533 1.00 11.06 1003 ASN A C 1
ATOM 2873 O O . ASN A 1 197 ? 108.917 -36.962 10.178 1.00 12.62 1003 ASN A O 1
ATOM 2884 N N . VAL A 1 198 ? 108.184 -38.092 8.367 1.00 12.42 1004 VAL A N 1
ATOM 2885 C CA . VAL A 1 198 ? 109.393 -37.927 7.581 1.00 11.42 1004 VAL A CA 1
ATOM 2886 C C . VAL A 1 198 ? 108.979 -37.381 6.225 1.00 13.92 1004 VAL A C 1
ATOM 2887 O O . VAL A 1 198 ? 107.947 -37.763 5.677 1.00 12.72 1004 VAL A O 1
ATOM 2900 N N . ASP A 1 199 ? 109.800 -36.490 5.692 1.00 12.81 1005 ASP A N 1
ATOM 2901 C CA . ASP A 1 199 ? 109.562 -35.878 4.397 1.00 12.52 1005 ASP A CA 1
ATOM 2902 C C . ASP A 1 199 ? 110.895 -35.896 3.656 1.00 11.63 1005 ASP A C 1
ATOM 2903 O O . ASP A 1 199 ? 111.743 -35.048 3.889 1.00 13.55 1005 ASP A O 1
ATOM 2912 N N . VAL A 1 200 ? 111.089 -36.899 2.806 1.00 11.05 1006 VAL A N 1
ATOM 2913 C CA . VAL A 1 200 ? 112.330 -37.023 2.044 1.00 12.53 1006 VAL A CA 1
ATOM 2914 C C . VAL A 1 200 ? 112.147 -36.264 0.747 1.00 10.89 1006 VAL A C 1
ATOM 2915 O O . VAL A 1 200 ? 111.317 -36.646 -0.073 1.00 11.90 1006 VAL A O 1
ATOM 2928 N N . LYS A 1 201 ? 112.909 -35.197 0.562 1.00 13.08 1007 LYS A N 1
ATOM 2929 C CA . LYS A 1 201 ? 112.704 -34.305 -0.568 1.00 13.82 1007 LYS A CA 1
ATOM 2930 C C . LYS A 1 201 ? 113.788 -34.431 -1.618 1.00 13.80 1007 LYS A C 1
ATOM 2931 O O . LYS A 1 201 ? 114.978 -34.414 -1.298 1.00 14.84 1007 LYS A O 1
ATOM 2950 N N . CYS A 1 202 ? 113.381 -34.505 -2.878 1.00 12.18 1008 CYS A N 1
ATOM 2951 C CA . CYS A 1 202 ? 114.329 -34.374 -3.967 1.00 13.08 1008 CYS A CA 1
ATOM 2952 C C . CYS A 1 202 ? 114.836 -32.941 -4.007 1.00 15.26 1008 CYS A C 1
ATOM 2953 O O . CYS A 1 202 ? 114.102 -32.007 -3.682 1.00 18.02 1008 CYS A O 1
ATOM 2960 N N . PRO A 1 203 ? 116.094 -32.741 -4.433 1.00 15.16 1009 PRO A N 1
ATOM 2961 C CA . PRO A 1 203 ? 116.569 -31.383 -4.711 1.00 16.71 1009 PRO A CA 1
ATOM 2962 C C . PRO A 1 203 ? 115.740 -30.777 -5.839 1.00 18.76 1009 PRO A C 1
ATOM 2963 O O . PRO A 1 203 ? 115.066 -31.507 -6.561 1.00 20.09 1009 PRO A O 1
ATOM 2974 N N . ALA A 1 204 ? 115.794 -29.461 -6.009 1.00 24.81 1010 ALA A N 1
ATOM 2975 C CA . ALA A 1 204 ? 114.975 -28.817 -7.033 1.00 23.45 1010 ALA A CA 1
ATOM 2976 C C . ALA A 1 204 ? 115.280 -29.382 -8.418 1.00 20.93 1010 ALA A C 1
ATOM 2977 O O . ALA A 1 204 ? 116.421 -29.734 -8.723 1.00 22.13 1010 ALA A O 1
ATOM 2984 N N . ASN A 1 205 ? 114.244 -29.483 -9.243 1.00 24.06 1011 ASN A N 1
ATOM 2985 C CA . ASN A 1 205 ? 114.369 -29.940 -10.627 1.00 23.92 1011 ASN A CA 1
ATOM 2986 C C . ASN A 1 205 ? 114.761 -31.411 -10.752 1.00 20.44 1011 ASN A C 1
ATOM 2987 O O . ASN A 1 205 ? 115.313 -31.833 -11.770 1.00 24.66 1011 ASN A O 1
ATOM 2998 N N A SER A 1 206 ? 114.481 -32.186 -9.710 0.72 20.64 1012 SER A N 1
ATOM 2999 N N B SER A 1 206 ? 114.465 -32.188 -9.715 0.28 14.16 1012 SER A N 1
ATOM 3000 C CA A SER A 1 206 ? 114.611 -33.633 -9.793 0.72 19.22 1012 SER A CA 1
ATOM 3001 C CA B SER A 1 206 ? 114.620 -33.637 -9.777 0.28 12.65 1012 SER A CA 1
ATOM 3002 C C A SER A 1 206 ? 113.353 -34.283 -9.228 0.72 17.21 1012 SER A C 1
ATOM 3003 C C B SER A 1 206 ? 113.424 -34.331 -9.134 0.28 11.66 1012 SER A C 1
ATOM 3004 O O A SER A 1 206 ? 112.597 -33.664 -8.470 0.72 17.10 1012 SER A O 1
ATOM 3005 O O B SER A 1 206 ? 112.789 -33.794 -8.222 0.28 14.98 1012 SER A O 1
ATOM 3020 N N . SER A 1 207 ? 113.126 -35.534 -9.612 1.00 12.81 1013 SER A N 1
ATOM 3021 C CA . SER A 1 207 ? 111.963 -36.260 -9.155 1.00 11.82 1013 SER A CA 1
ATOM 3022 C C . SER A 1 207 ? 112.348 -37.696 -8.851 1.00 11.74 1013 SER A C 1
ATOM 3023 O O . SER A 1 207 ? 113.395 -38.185 -9.263 1.00 12.10 1013 SER A O 1
ATOM 3032 N N . ILE A 1 208 ? 111.480 -38.378 -8.124 1.00 10.98 1014 ILE A N 1
ATOM 3033 C CA . ILE A 1 208 ? 111.824 -39.669 -7.564 1.00 9.58 1014 ILE A CA 1
ATOM 3034 C C . ILE A 1 208 ? 111.979 -40.769 -8.611 1.00 9.49 1014 ILE A C 1
ATOM 3035 O O . ILE A 1 208 ? 111.142 -40.932 -9.503 1.00 10.91 1014 ILE A O 1
ATOM 3051 N N . VAL A 1 209 ? 113.065 -41.515 -8.466 1.00 10.05 1015 VAL A N 1
ATOM 3052 C CA . VAL A 1 209 ? 113.277 -42.741 -9.206 1.00 10.15 1015 VAL A CA 1
ATOM 3053 C C . VAL A 1 209 ? 112.700 -43.900 -8.399 1.00 10.22 1015 VAL A C 1
ATOM 3054 O O . VAL A 1 209 ? 111.881 -44.668 -8.896 1.00 10.63 1015 VAL A O 1
ATOM 3067 N N . LEU A 1 210 ? 113.168 -44.022 -7.162 1.00 9.60 1016 LEU A N 1
ATOM 3068 C CA . LEU A 1 210 ? 112.764 -45.103 -6.277 1.00 9.33 1016 LEU A CA 1
ATOM 3069 C C . LEU A 1 210 ? 113.105 -44.675 -4.863 1.00 9.23 1016 LEU A C 1
ATOM 3070 O O . LEU A 1 210 ? 113.831 -43.695 -4.661 1.00 9.62 1016 LEU A O 1
ATOM 3086 N N . GLY A 1 211 ? 112.580 -45.400 -3.883 1.00 9.14 1017 GLY A N 1
ATOM 3087 C CA . GLY A 1 211 ? 113.001 -45.194 -2.512 1.00 9.77 1017 GLY A CA 1
ATOM 3088 C C . GLY A 1 211 ? 112.009 -45.794 -1.543 1.00 8.52 1017 GLY A C 1
ATOM 3089 O O . GLY A 1 211 ? 111.085 -46.501 -1.947 1.00 9.18 1017 GLY A O 1
ATOM 3093 N N . TYR A 1 212 ? 112.226 -45.550 -0.257 1.00 8.75 1018 TYR A N 1
ATOM 3094 C CA . TYR A 1 212 ? 111.294 -46.026 0.750 1.00 8.61 1018 TYR A CA 1
ATOM 3095 C C . TYR A 1 212 ? 111.263 -45.062 1.921 1.00 7.92 1018 TYR A C 1
ATOM 3096 O O . TYR A 1 212 ? 112.187 -44.287 2.149 1.00 9.11 1018 TYR A O 1
ATOM 3114 N N . VAL A 1 213 ? 110.174 -45.155 2.675 1.00 8.63 1019 VAL A N 1
ATOM 3115 C CA . VAL A 1 213 ? 110.051 -44.538 3.992 1.00 9.10 1019 VAL A CA 1
ATOM 3116 C C . VAL A 1 213 ? 109.640 -45.623 4.985 1.00 8.89 1019 VAL A C 1
ATOM 3117 O O . VAL A 1 213 ? 108.944 -46.580 4.633 1.00 8.56 1019 VAL A O 1
ATOM 3130 N N . MET A 1 214 ? 110.109 -45.480 6.220 1.00 9.10 1020 MET A N 1
ATOM 3131 C CA . MET A 1 214 ? 109.836 -46.476 7.243 1.00 8.64 1020 MET A CA 1
ATOM 3132 C C . MET A 1 214 ? 109.706 -45.808 8.605 1.00 8.24 1020 MET A C 1
ATOM 3133 O O . MET A 1 214 ? 110.362 -44.814 8.874 1.00 9.73 1020 MET A O 1
ATOM 3147 N N . GLU A 1 215 ? 108.873 -46.384 9.464 1.00 9.80 1021 GLU A N 1
ATOM 3148 C CA . GLU A 1 215 ? 108.902 -46.050 10.885 1.00 9.07 1021 GLU A CA 1
ATOM 3149 C C . GLU A 1 215 ? 109.659 -47.150 11.619 1.00 9.61 1021 GLU A C 1
ATOM 3150 O O . GLU A 1 215 ? 109.201 -48.290 11.676 1.00 11.01 1021 GLU A O 1
ATOM 3162 N N . ALA A 1 216 ? 110.828 -46.812 12.149 1.00 9.72 1022 ALA A N 1
ATOM 3163 C CA . ALA A 1 216 ? 111.520 -47.675 13.097 1.00 10.45 1022 ALA A CA 1
ATOM 3164 C C . ALA A 1 216 ? 110.815 -47.494 14.435 1.00 10.97 1022 ALA A C 1
ATOM 3165 O O . ALA A 1 216 ? 110.363 -46.398 14.764 1.00 11.65 1022 ALA A O 1
ATOM 3172 N N . HIS A 1 217 ? 110.711 -48.564 15.209 1.00 9.81 1023 HIS A N 1
ATOM 3173 C CA . HIS A 1 217 ? 109.926 -48.525 16.430 1.00 11.12 1023 HIS A CA 1
ATOM 3174 C C . HIS A 1 217 ? 110.455 -49.606 17.345 1.00 10.95 1023 HIS A C 1
ATOM 3175 O O . HIS A 1 217 ? 110.862 -50.666 16.876 1.00 10.57 1023 HIS A O 1
ATOM 3189 N N . THR A 1 218 ? 110.430 -49.345 18.649 1.00 11.74 1024 THR A N 1
ATOM 3190 C CA . THR A 1 218 ? 110.803 -50.346 19.643 1.00 12.39 1024 THR A CA 1
ATOM 3191 C C . THR A 1 218 ? 110.107 -51.676 19.352 1.00 12.06 1024 THR A C 1
ATOM 3192 O O . THR A 1 218 ? 110.712 -52.738 19.477 1.00 12.49 1024 THR A O 1
ATOM 3203 N N . ASN A 1 219 ? 108.829 -51.604 18.992 1.00 12.54 1025 ASN A N 1
ATOM 3204 C CA . ASN A 1 219 ? 108.053 -52.781 18.605 1.00 12.59 1025 ASN A CA 1
ATOM 3205 C C . ASN A 1 219 ? 107.749 -52.772 17.111 1.00 11.89 1025 ASN A C 1
ATOM 3206 O O . ASN A 1 219 ? 106.660 -52.383 16.684 1.00 11.94 1025 ASN A O 1
ATOM 3217 N N . MET A 1 220 ? 108.723 -53.210 16.323 1.00 11.63 1026 MET A N 1
ATOM 3218 C CA . MET A 1 220 ? 108.604 -53.195 14.873 1.00 10.86 1026 MET A CA 1
ATOM 3219 C C . MET A 1 220 ? 107.398 -53.986 14.395 1.00 10.73 1026 MET A C 1
ATOM 3220 O O . MET A 1 220 ? 106.863 -53.726 13.312 1.00 10.59 1026 MET A O 1
ATOM 3234 N N . GLN A 1 221 ? 106.967 -54.950 15.199 1.00 11.17 1027 GLN A N 1
ATOM 3235 C CA . GLN A 1 221 ? 105.879 -55.817 14.797 1.00 12.47 1027 GLN A CA 1
ATOM 3236 C C . GLN A 1 221 ? 104.518 -55.110 14.809 1.00 12.91 1027 GLN A C 1
ATOM 3237 O O . GLN A 1 221 ? 103.542 -55.658 14.292 1.00 13.32 1027 GLN A O 1
ATOM 3251 N N . PHE A 1 222 ? 104.462 -53.902 15.376 1.00 11.58 1028 PHE A N 1
ATOM 3252 C CA . PHE A 1 222 ? 103.224 -53.112 15.421 1.00 10.70 1028 PHE A CA 1
ATOM 3253 C C . PHE A 1 222 ? 103.188 -51.999 14.370 1.00 12.00 1028 PHE A C 1
ATOM 3254 O O . PHE A 1 222 ? 102.213 -51.244 14.301 1.00 13.95 1028 PHE A O 1
ATOM 3271 N N . VAL A 1 223 ? 104.233 -51.890 13.559 1.00 11.18 1029 VAL A N 1
ATOM 3272 C CA . VAL A 1 223 ? 104.278 -50.852 12.532 1.00 11.33 1029 VAL A CA 1
ATOM 3273 C C . VAL A 1 223 ? 104.670 -51.432 11.176 1.00 10.07 1029 VAL A C 1
ATOM 3274 O O . VAL A 1 223 ? 105.339 -50.777 10.382 1.00 10.60 1029 VAL A O 1
ATOM 3287 N N . ARG A 1 224 ? 104.222 -52.645 10.893 1.00 10.72 1030 ARG A N 1
ATOM 3288 C CA . ARG A 1 224 ? 104.525 -53.280 9.616 1.00 11.80 1030 ARG A CA 1
ATOM 3289 C C . ARG A 1 224 ? 104.018 -52.477 8.434 1.00 11.77 1030 ARG A C 1
ATOM 3290 O O . ARG A 1 224 ? 104.648 -52.478 7.374 1.00 11.96 1030 ARG A O 1
ATOM 3311 N N . ASP A 1 225 ? 102.894 -51.789 8.615 1.00 11.94 1031 ASP A N 1
ATOM 3312 C CA . ASP A 1 225 ? 102.307 -51.006 7.532 1.00 11.35 1031 ASP A CA 1
ATOM 3313 C C . ASP A 1 225 ? 103.093 -49.734 7.247 1.00 10.65 1031 ASP A C 1
ATOM 3314 O O . ASP A 1 225 ? 102.946 -49.140 6.179 1.00 13.24 1031 ASP A O 1
ATOM 3323 N N . LYS A 1 226 ? 103.946 -49.335 8.180 1.00 9.29 1032 LYS A N 1
ATOM 3324 C CA . LYS A 1 226 ? 104.755 -48.132 8.020 1.00 10.03 1032 LYS A CA 1
ATOM 3325 C C . LYS A 1 226 ? 106.097 -48.469 7.363 1.00 9.38 1032 LYS A C 1
ATOM 3326 O O . LYS A 1 226 ? 107.165 -48.238 7.918 1.00 10.07 1032 LYS A O 1
ATOM 3345 N N . PHE A 1 227 ? 106.015 -49.038 6.168 1.00 9.34 1033 PHE A N 1
ATOM 3346 C CA . PHE A 1 227 ? 107.181 -49.303 5.336 1.00 8.40 1033 PHE A CA 1
ATOM 3347 C C . PHE A 1 227 ? 106.628 -49.318 3.931 1.00 9.41 1033 PHE A C 1
ATOM 3348 O O . PHE A 1 227 ? 105.915 -50.231 3.553 1.00 9.88 1033 PHE A O 1
ATOM 3365 N N . LEU A 1 228 ? 106.925 -48.264 3.184 1.00 9.23 1034 LEU A N 1
ATOM 3366 C CA . LEU A 1 228 ? 106.308 -48.068 1.887 1.00 9.72 1034 LEU A CA 1
ATOM 3367 C C . LEU A 1 228 ? 107.334 -47.575 0.891 1.00 9.73 1034 LEU A C 1
A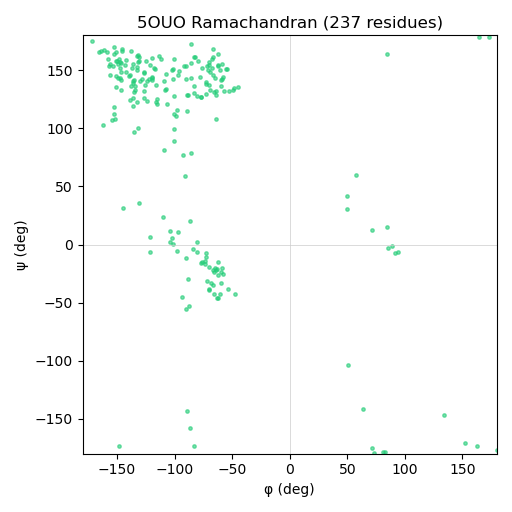TOM 3368 O O . LEU A 1 228 ? 108.241 -46.825 1.237 1.00 9.25 1034 LEU A O 1
ATOM 3384 N N . GLN A 1 229 ? 107.163 -47.995 -0.355 1.00 9.10 1035 GLN A N 1
ATOM 3385 C CA . GLN A 1 229 ? 107.958 -47.501 -1.453 1.00 9.09 1035 GLN A CA 1
ATOM 3386 C C . GLN A 1 229 ? 107.569 -46.062 -1.738 1.00 9.84 1035 GLN A C 1
ATOM 3387 O O . GLN A 1 229 ? 106.463 -45.617 -1.412 1.00 11.46 1035 GLN A O 1
ATOM 3401 N N . CYS A 1 230 ? 108.484 -45.334 -2.358 1.00 9.38 1036 CYS A N 1
ATOM 3402 C CA . CYS A 1 230 ? 108.259 -43.933 -2.657 1.00 10.06 1036 CYS A CA 1
ATOM 3403 C C . CYS A 1 230 ? 107.768 -43.743 -4.088 1.00 9.98 1036 CYS A C 1
ATOM 3404 O O . CYS A 1 230 ? 108.171 -44.473 -4.979 1.00 10.21 1036 CYS A O 1
ATOM 3411 N N . PRO A 1 231 ? 106.903 -42.750 -4.310 1.00 9.73 1037 PRO A N 1
ATOM 3412 C CA . PRO A 1 231 ? 106.205 -42.637 -5.598 1.00 9.80 1037 PRO A CA 1
ATOM 3413 C C . PRO A 1 231 ? 107.077 -42.081 -6.713 1.00 10.04 1037 PRO A C 1
ATOM 3414 O O . PRO A 1 231 ? 107.673 -41.005 -6.592 1.00 11.78 1037 PRO A O 1
ATOM 3425 N N . GLU A 1 232 ? 107.133 -42.823 -7.816 1.00 10.96 1038 GLU A N 1
ATOM 3426 C CA . GLU A 1 232 ? 107.892 -42.405 -8.979 1.00 9.60 1038 GLU A CA 1
ATOM 3427 C C . GLU A 1 232 ? 107.471 -41.021 -9.446 1.00 10.83 1038 GLU A C 1
ATOM 3428 O O . GLU A 1 232 ? 106.284 -40.712 -9.530 1.00 10.96 1038 GLU A O 1
ATOM 3440 N N A ASN A 1 233 ? 108.471 -40.193 -9.728 0.55 11.13 1039 ASN A N 1
ATOM 3441 N N B ASN A 1 233 ? 108.466 -40.195 -9.754 0.45 11.92 1039 ASN A N 1
ATOM 3442 C CA A ASN A 1 233 ? 108.277 -38.892 -10.369 0.55 15.41 1039 ASN A CA 1
ATOM 3443 C CA B ASN A 1 233 ? 108.255 -38.874 -10.352 0.45 9.99 1039 ASN A CA 1
ATOM 3444 C C A ASN A 1 233 ? 107.660 -37.834 -9.449 0.55 15.43 1039 ASN A C 1
ATOM 3445 C C B ASN A 1 233 ? 107.491 -37.890 -9.472 0.45 9.83 1039 ASN A C 1
ATOM 3446 O O A ASN A 1 233 ? 107.372 -36.725 -9.893 0.55 12.46 1039 ASN A O 1
ATOM 3447 O O B ASN A 1 233 ? 106.942 -36.902 -9.962 0.45 17.37 1039 ASN A O 1
ATOM 3468 N N . ALA A 1 234 ? 107.463 -38.159 -8.173 1.00 12.59 1040 ALA A N 1
ATOM 3469 C CA . ALA A 1 234 ? 107.028 -37.162 -7.208 1.00 12.14 1040 ALA A CA 1
ATOM 3470 C C . ALA A 1 234 ? 108.244 -36.346 -6.784 1.00 12.90 1040 ALA A C 1
ATOM 3471 O O . ALA A 1 234 ? 109.375 -36.726 -7.056 1.00 12.52 1040 ALA A O 1
ATOM 3479 N N . SER A 1 235 ? 108.012 -35.225 -6.115 1.00 12.40 1041 SER A N 1
ATOM 3480 C CA . SER A 1 235 ? 109.110 -34.373 -5.680 1.00 13.70 1041 SER A CA 1
ATOM 3481 C C . SER A 1 235 ? 109.596 -34.755 -4.288 1.00 13.53 1041 SER A C 1
ATOM 3482 O O . SER A 1 235 ? 110.640 -34.277 -3.837 1.00 14.87 1041 SER A O 1
ATOM 3490 N N . GLU A 1 236 ? 108.834 -35.601 -3.605 1.00 12.53 1042 GLU A N 1
ATOM 3491 C CA . GLU A 1 236 ? 109.145 -35.950 -2.229 1.00 13.03 1042 GLU A CA 1
ATOM 3492 C C . GLU A 1 236 ? 108.355 -37.169 -1.818 1.00 12.35 1042 GLU A C 1
ATOM 3493 O O . GLU A 1 236 ? 107.406 -37.573 -2.493 1.00 12.44 1042 GLU A O 1
ATOM 3505 N N . CYS A 1 237 ? 108.769 -37.749 -0.701 1.00 10.79 1043 CYS A N 1
ATOM 3506 C CA . CYS A 1 237 ? 108.171 -38.965 -0.190 1.00 11.96 1043 CYS A CA 1
ATOM 3507 C C . CYS A 1 237 ? 107.913 -38.764 1.293 1.00 9.83 1043 CYS A C 1
ATOM 3508 O O . CYS A 1 237 ? 108.834 -38.453 2.052 1.00 11.84 1043 CYS A O 1
ATOM 3515 N N . LYS A 1 238 ? 106.655 -38.925 1.699 1.00 11.90 1044 LYS A N 1
ATOM 3516 C CA . LYS A 1 238 ? 106.212 -38.565 3.042 1.00 11.26 1044 LYS A CA 1
ATOM 3517 C C . LYS A 1 238 ? 105.526 -39.725 3.752 1.00 11.92 1044 LYS A C 1
ATOM 3518 O O . LYS A 1 238 ? 104.842 -40.538 3.125 1.00 14.04 1044 LYS A O 1
ATOM 3537 N N A MET A 1 239 ? 105.703 -39.796 5.071 0.52 11.33 1045 MET A N 1
ATOM 3538 N N B MET A 1 239 ? 105.671 -39.767 5.067 0.48 12.03 1045 MET A N 1
ATOM 3539 C CA A MET A 1 239 ? 105.031 -40.792 5.910 0.52 10.78 1045 MET A CA 1
ATOM 3540 C CA B MET A 1 239 ? 104.907 -40.703 5.863 0.48 12.74 1045 MET A CA 1
ATOM 3541 C C A MET A 1 239 ? 104.850 -40.224 7.317 0.52 15.55 1045 MET A C 1
ATOM 3542 C C B MET A 1 239 ? 104.831 -40.220 7.297 0.48 8.37 1045 MET A C 1
ATOM 3543 O O A MET A 1 239 ? 105.756 -39.579 7.842 0.52 16.02 1045 MET A O 1
ATOM 3544 O O B MET A 1 239 ? 105.790 -39.660 7.824 0.48 9.25 1045 MET A O 1
ATOM 3571 N N . THR A 1 240 ? 103.690 -40.463 7.926 1.00 11.71 1046 THR A N 1
ATOM 3572 C CA . THR A 1 240 ? 103.468 -40.080 9.315 1.00 11.17 1046 THR A CA 1
ATOM 3573 C C . THR A 1 240 ? 103.739 -41.263 10.223 1.00 10.83 1046 THR A C 1
ATOM 3574 O O . THR A 1 240 ? 103.640 -42.424 9.813 1.00 10.44 1046 THR A O 1
ATOM 3585 N N . GLY A 1 241 ? 104.050 -40.976 11.479 1.00 10.95 1047 GLY A N 1
ATOM 3586 C CA . GLY A 1 241 ? 104.144 -42.022 12.472 1.00 11.12 1047 GLY A CA 1
ATOM 3587 C C . GLY A 1 241 ? 102.770 -42.571 12.838 1.00 9.32 1047 GLY A C 1
ATOM 3588 O O . GLY A 1 241 ? 101.759 -41.851 12.841 1.00 10.28 1047 GLY A O 1
ATOM 3592 N N A LYS A 1 242 ? 102.729 -43.866 13.145 0.52 9.47 1048 LYS A N 1
ATOM 3593 N N B LYS A 1 242 ? 102.731 -43.858 13.160 0.48 10.94 1048 LYS A N 1
ATOM 3594 C CA A LYS A 1 242 ? 101.473 -44.554 13.455 0.52 11.21 1048 LYS A CA 1
ATOM 3595 C CA B LYS A 1 242 ? 101.473 -44.541 13.440 0.48 9.97 1048 LYS A CA 1
ATOM 3596 C C A LYS A 1 242 ? 100.809 -44.020 14.720 0.52 10.61 1048 LYS A C 1
ATOM 3597 C C B LYS A 1 242 ? 100.809 -44.050 14.728 0.48 10.48 1048 LYS A C 1
ATOM 3598 O O A LYS A 1 242 ? 99.583 -43.910 14.797 0.52 12.47 1048 LYS A O 1
ATOM 3599 O O B LYS A 1 242 ? 99.581 -43.983 14.823 0.48 12.77 1048 LYS A O 1
ATOM 3636 N N . GLY A 1 243 ? 101.626 -43.705 15.718 1.00 9.50 1049 GLY A N 1
ATOM 3637 C CA . GLY A 1 243 ? 101.115 -43.315 17.021 1.00 10.17 1049 GLY A CA 1
ATOM 3638 C C . GLY A 1 243 ? 100.802 -44.539 17.853 1.00 10.60 1049 GLY A C 1
ATOM 3639 O O . GLY A 1 243 ? 99.675 -44.731 18.288 1.00 12.57 1049 GLY A O 1
ATOM 3644 N N . VAL A 1 244 ? 101.813 -45.367 18.086 1.00 12.34 1050 VAL A N 1
ATOM 3645 C CA . VAL A 1 244 ? 101.613 -46.567 18.883 1.00 12.83 1050 VAL A CA 1
ATOM 3646 C C . VAL A 1 244 ? 102.688 -46.630 19.959 1.00 11.39 1050 VAL A C 1
ATOM 3647 O O . VAL A 1 244 ? 103.843 -46.251 19.750 1.00 11.63 1050 VAL A O 1
ATOM 3660 N N . ASP A 1 245 ? 102.280 -47.068 21.141 1.00 12.14 1051 ASP A N 1
ATOM 3661 C CA . ASP A 1 245 ? 103.185 -47.106 22.282 1.00 12.25 1051 ASP A CA 1
ATOM 3662 C C . ASP A 1 245 ? 102.745 -48.224 23.206 1.00 13.73 1051 ASP A C 1
ATOM 3663 O O . ASP A 1 245 ? 101.702 -48.126 23.865 1.00 15.91 1051 ASP A O 1
ATOM 3672 N N . HIS A 1 246 ? 103.533 -49.293 23.237 1.00 13.55 1052 HIS A N 1
ATOM 3673 C CA . HIS A 1 246 ? 103.257 -50.451 24.066 1.00 16.02 1052 HIS A CA 1
ATOM 3674 C C . HIS A 1 246 ? 104.280 -50.524 25.196 1.00 13.57 1052 HIS A C 1
ATOM 3675 O O . HIS A 1 246 ? 104.538 -51.594 25.743 1.00 17.55 1052 HIS A O 1
ATOM 3689 N N . GLY A 1 247 ? 104.871 -49.385 25.540 1.00 13.38 1053 GLY A N 1
ATOM 3690 C CA . GLY A 1 247 ? 105.810 -49.339 26.642 1.00 13.74 1053 GLY A CA 1
ATOM 3691 C C . GLY A 1 247 ? 105.169 -49.792 27.934 1.00 15.15 1053 GLY A C 1
ATOM 3692 O O . GLY A 1 247 ? 104.001 -49.495 28.211 1.00 15.28 1053 GLY A O 1
ATOM 3696 N N . MET A 1 248 ? 105.946 -50.505 28.736 1.00 15.90 1054 MET A N 1
ATOM 3697 C CA . MET A 1 248 ? 105.495 -50.990 30.022 1.00 18.66 1054 MET A CA 1
ATOM 3698 C C . MET A 1 248 ? 105.389 -49.840 31.018 1.00 16.67 1054 MET A C 1
ATOM 3699 O O . MET A 1 248 ? 106.337 -49.073 31.181 1.00 16.55 1054 MET A O 1
ATOM 3713 N N . LEU A 1 249 ? 104.237 -49.742 31.677 1.00 16.84 1055 LEU A N 1
ATOM 3714 C CA . LEU A 1 249 ? 103.963 -48.747 32.725 1.00 15.72 1055 LEU A CA 1
ATOM 3715 C C . LEU A 1 249 ? 104.320 -47.322 32.279 1.00 24.46 1055 LEU A C 1
ATOM 3716 O O . LEU A 1 249 ? 103.578 -46.717 31.505 1.00 16.10 1055 LEU A O 1
ATOM 3732 N N . TRP A 1 250 ? 105.440 -46.789 32.755 1.00 13.85 1056 TRP A N 1
ATOM 3733 C CA . TRP A 1 250 ? 105.816 -45.407 32.465 1.00 12.19 1056 TRP A CA 1
ATOM 3734 C C . TRP A 1 250 ? 106.820 -45.262 31.329 1.00 14.69 1056 TRP A C 1
ATOM 3735 O O . TRP A 1 250 ? 107.125 -44.141 30.910 1.00 14.92 1056 TRP A O 1
ATOM 3756 N N . LEU A 1 251 ? 107.324 -46.383 30.821 1.00 13.89 1057 LEU A N 1
ATOM 3757 C CA . LEU A 1 251 ? 108.273 -46.355 29.725 1.00 13.48 1057 LEU A CA 1
ATOM 3758 C C . LEU A 1 251 ? 107.572 -45.978 28.435 1.00 12.47 1057 LEU A C 1
ATOM 3759 O O . LEU A 1 251 ? 106.460 -46.434 28.177 1.00 13.45 1057 LEU A O 1
ATOM 3775 N N . PHE A 1 252 ? 108.222 -45.155 27.618 1.00 12.35 1058 PHE A N 1
ATOM 3776 C CA . PHE A 1 252 ? 107.749 -44.886 26.263 1.00 12.36 1058 PHE A CA 1
ATOM 3777 C C . PHE A 1 252 ? 108.525 -45.699 25.255 1.00 10.74 1058 PHE A C 1
ATOM 3778 O O . PHE A 1 252 ? 109.756 -45.635 25.220 1.00 12.02 1058 PHE A O 1
ATOM 3795 N N . ASP A 1 253 ? 107.811 -46.426 24.408 1.00 11.44 1059 ASP A N 1
ATOM 3796 C CA . ASP A 1 253 ? 108.440 -46.962 23.219 1.00 10.95 105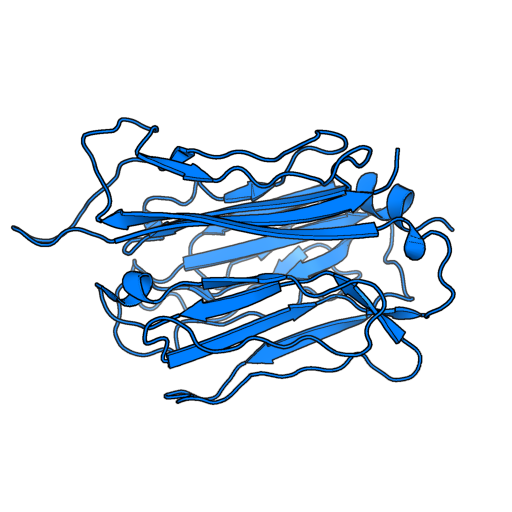9 ASP A CA 1
ATOM 3797 C C . ASP A 1 253 ? 109.052 -45.796 22.461 1.00 11.16 1059 ASP A C 1
ATOM 3798 O O . ASP A 1 253 ? 108.548 -44.667 22.495 1.00 11.41 1059 ASP A O 1
ATOM 3807 N N . ARG A 1 254 ? 110.129 -46.096 21.740 1.00 10.31 1060 ARG A N 1
ATOM 3808 C CA . ARG A 1 254 ? 110.795 -45.122 20.881 1.00 11.02 1060 ARG A CA 1
ATOM 3809 C C . ARG A 1 254 ? 110.371 -45.346 19.440 1.00 10.80 1060 ARG A C 1
ATOM 3810 O O . ARG A 1 254 ? 109.915 -46.420 19.070 1.00 10.87 1060 ARG A O 1
ATOM 3831 N N . HIS A 1 255 ? 110.551 -44.317 18.626 1.00 11.30 1061 HIS A N 1
ATOM 3832 C CA . HIS A 1 255 ? 110.392 -44.473 17.191 1.00 10.94 1061 HIS A CA 1
ATOM 3833 C C . HIS A 1 255 ? 111.276 -43.494 16.429 1.00 10.41 1061 HIS A C 1
ATOM 3834 O O . HIS A 1 255 ? 111.818 -42.548 16.985 1.00 10.74 1061 HIS A O 1
ATOM 3848 N N . ALA A 1 256 ? 111.429 -43.759 15.138 1.00 11.19 1062 ALA A N 1
ATOM 3849 C CA . ALA A 1 256 ? 112.185 -42.877 14.266 1.00 10.45 1062 ALA A CA 1
ATOM 3850 C C . ALA A 1 256 ? 111.635 -43.047 12.863 1.00 11.55 1062 ALA A C 1
ATOM 3851 O O . ALA A 1 256 ? 111.687 -44.141 12.301 1.00 11.84 1062 ALA A O 1
ATOM 3858 N N . LEU A 1 257 ? 111.108 -41.960 12.312 1.00 10.39 1063 LEU A N 1
ATOM 3859 C CA . LEU A 1 257 ? 110.643 -41.949 10.927 1.00 10.58 1063 LEU A CA 1
ATOM 3860 C C . LEU A 1 257 ? 111.808 -41.563 10.027 1.00 9.62 1063 LEU A C 1
ATOM 3861 O O . LEU A 1 257 ? 112.472 -40.562 10.268 1.00 10.92 1063 LEU A O 1
ATOM 3877 N N . PHE A 1 258 ? 112.066 -42.354 8.987 1.00 9.78 1064 PHE A N 1
ATOM 3878 C CA . PHE A 1 258 ? 113.204 -42.089 8.137 1.00 10.20 1064 PHE A CA 1
ATOM 3879 C C . PHE A 1 258 ? 112.952 -42.616 6.737 1.00 8.37 1064 PHE A C 1
ATOM 3880 O O . PHE A 1 258 ? 111.998 -43.337 6.485 1.00 9.69 1064 PHE A O 1
ATOM 3897 N N . GLY A 1 259 ? 113.831 -42.251 5.818 1.00 10.59 1065 GLY A N 1
ATOM 3898 C CA . GLY A 1 259 ? 113.702 -42.761 4.469 1.00 10.02 1065 GLY A CA 1
ATOM 3899 C C . GLY A 1 259 ? 114.886 -42.422 3.600 1.00 9.60 1065 GLY A C 1
ATOM 3900 O O . GLY A 1 259 ? 115.786 -41.691 4.006 1.00 9.96 1065 GLY A O 1
ATOM 3904 N N . TRP A 1 260 ? 114.860 -42.961 2.386 1.00 8.86 1066 TRP A N 1
ATOM 3905 C CA . TRP A 1 260 ? 115.932 -42.801 1.430 1.00 8.08 1066 TRP A CA 1
ATOM 3906 C C . TRP A 1 260 ? 115.328 -42.879 0.043 1.00 8.46 1066 TRP A C 1
ATOM 3907 O O . TRP A 1 260 ? 114.489 -43.740 -0.224 1.00 9.23 1066 TRP A O 1
ATOM 3928 N N . ILE A 1 261 ? 115.753 -41.963 -0.826 1.00 8.51 1067 ILE A N 1
ATOM 3929 C CA . ILE A 1 261 ? 115.305 -41.937 -2.210 1.00 9.20 1067 ILE A CA 1
ATOM 3930 C C . ILE A 1 261 ? 116.489 -41.696 -3.131 1.00 9.91 1067 ILE A C 1
ATOM 3931 O O . ILE A 1 261 ? 117.514 -41.120 -2.742 1.00 9.65 1067 ILE A O 1
ATOM 3947 N N . ILE A 1 262 ? 116.324 -42.144 -4.367 1.00 9.31 1068 ILE A N 1
ATOM 3948 C CA . ILE A 1 262 ? 117.120 -41.650 -5.476 1.00 8.94 1068 ILE A CA 1
ATOM 3949 C C . ILE A 1 262 ? 116.211 -40.799 -6.328 1.00 9.78 1068 ILE A C 1
ATOM 3950 O O . ILE A 1 262 ? 115.087 -41.203 -6.624 1.00 10.77 1068 ILE A O 1
ATOM 3966 N N . CYS A 1 263 ? 116.687 -39.618 -6.709 1.00 10.66 1069 CYS A N 1
ATOM 3967 C CA . CYS A 1 263 ? 115.959 -38.750 -7.630 1.00 11.51 1069 CYS A CA 1
ATOM 3968 C C . CYS A 1 263 ? 116.747 -38.637 -8.934 1.00 12.02 1069 CYS A C 1
ATOM 3969 O O . CYS A 1 263 ? 117.947 -38.939 -8.985 1.00 12.82 1069 CYS A O 1
ATOM 3976 N N . LYS A 1 264 ? 116.071 -38.204 -9.988 1.00 12.41 1070 LYS A N 1
ATOM 3977 C CA . LYS A 1 264 ? 116.712 -37.981 -11.280 1.00 14.01 1070 LYS A CA 1
ATOM 3978 C C . LYS A 1 264 ? 116.321 -36.615 -11.826 1.00 17.17 1070 LYS A C 1
ATOM 3979 O O . LYS A 1 264 ? 115.282 -36.065 -11.487 1.00 18.05 1070 LYS A O 1
ATOM 3998 N N . THR A 1 265 ? 117.147 -36.076 -12.707 1.00 19.86 1071 THR A N 1
ATOM 3999 C CA . THR A 1 265 ? 116.837 -34.786 -13.315 1.00 25.47 1071 THR A CA 1
ATOM 4000 C C . THR A 1 265 ? 115.578 -34.889 -14.178 1.00 34.34 1071 THR A C 1
ATOM 4001 O O . THR A 1 265 ? 115.347 -35.907 -14.832 1.00 30.27 1071 THR A O 1
ATOM 4012 N N . VAL A 1 266 ? 114.760 -33.839 -14.174 1.00 41.25 1072 VAL A N 1
ATOM 4013 C CA . VAL A 1 266 ? 113.575 -33.805 -15.026 1.00 48.92 1072 VAL A CA 1
ATOM 4014 C C . VAL A 1 266 ? 113.897 -33.021 -16.294 1.00 49.17 1072 VAL A C 1
ATOM 4015 O O . VAL A 1 266 ? 114.917 -32.335 -16.365 1.00 54.99 1072 VAL A O 1
#

InterPro domains:
  IPR020864 Membrane attack complex component/perforin (MACPF) domain [PF01823] (573-802)
  IPR020864 Membrane attack complex component/perforin (MACPF) domain [PS51412] (463-817)
  IPR020864 Membrane attack complex component/perforin (MACPF) domain [SM00457] (611-804)